Protein AF-A0A850DLC3-F1 (afdb_monomer_lite)

Radius of gyration: 31.08 Å; chains: 1; bounding box: 41×59×135 Å

pLDDT: mean 74.29, std 21.29, range [34.09, 98.69]

Secondary structure (DSSP, 8-state):
--PPP-PPPPPPPPPPPPPPPPPEEEEEEEETTTTEEEEEEEEEEE---TT---TT--EEEEEEEEEEE-SS--HHHHHHHHHHHHHHHHS-HHHHHHHHHHHHHHHHHHHHHHHTTTTTTTS----EEEEE-SSS-TTEEEEE-TTS-EEEEE---S---BTTB---HHHHHHHHHHHHHHHHHTT-TTTS--EEEEEETTTEEEEEEE------SSPPPGGGS-HHHHHHHHHHHHHHT-S-B--GGG-SEEE-TTS-EEE---TT-S-S-GGG--EE-BHHHHHHTTPPPPHHHHHHHHHS-HHHHHHHHHTTT--HHHHHHHHHHHHHHHHHSS--SGGG-SSEE---

Sequence (352 aa):
MRAKQVHQGLKQAEPPRAPATPTSAFWVSTDTESRWTTMTTTASCNVGPPGAQDLRTPTVTLAIIFRIRVLGVNPNFAAIMLRIAAALRHRSGHEAQQGRQVAEAARGAARRALGGDAEHATRIQAYHNPVPRGRTAGDLFDVTGDDGSLNIFKNFIRNRWVLGGPTTPIAHARREVAAYRVSVLLGFEGLVPHTALAELKHLGAGSVQRFVPGKQGPRPTVHSYPDSQTQEAAVLDYVLASLDRTAGRDANYLIDLNGNLALIDNELSLPTAIRDISRLKSEFVHMHVNQRLNDDVLAKVQALHPEQLRGALHDLEIEPRAINGALDRLQEIQTNERITGAAWRPGEIIPY

Foldseek 3Di:
DDDDDDDDDDDDDDDDDDDDDWDKDWDWDADPVQQKIKIKIKTWDFDDDPPDPDPDGDIDIDIDIDIDRDPDDDVVVVVVVVVVVVVVVPDDVVVVVVVVVVVVVVVVVLCCLVVVVVVVLVPLFPWDDFDDDDDPCPQWTFTAGPVRFTKIWGQQCDQDQAQQGGDDSLLLLLQLCLLVQVCVLLVVPQQEFHKHWHQHPVRGTTMIGGDADADDDWADFLVVAPLQLLLSVLLSCQLFLQAACDTTPRGQWGAHPVRGIYGHSRSNTLHLDLPRPQERDHQSNVVFAPNQHDPVSLVSLLSRDLVSSLVSSVVSVRPVSSSVLSSLQSVVCNVRNGRHCPSSPPHDHDHD

Structure (mmCIF, N/CA/C/O backbone):
data_AF-A0A850DLC3-F1
#
_entry.id   AF-A0A850DLC3-F1
#
loop_
_atom_site.group_PDB
_atom_site.id
_atom_site.type_symbol
_atom_site.label_atom_id
_atom_site.label_alt_id
_atom_site.label_comp_id
_atom_site.label_asym_id
_atom_site.label_entity_id
_atom_site.label_seq_id
_atom_site.pdbx_PDB_ins_code
_atom_site.Cartn_x
_atom_site.Cartn_y
_atom_site.Cartn_z
_atom_site.occupancy
_atom_site.B_iso_or_equiv
_atom_site.auth_seq_id
_atom_site.auth_comp_id
_atom_site.auth_asym_id
_atom_site.auth_atom_id
_atom_site.pdbx_PDB_model_num
ATOM 1 N N . MET A 1 1 ? -8.926 -38.185 109.739 1.00 39.34 1 MET A N 1
ATOM 2 C CA . MET A 1 1 ? -8.828 -38.155 108.261 1.00 39.34 1 MET A CA 1
ATOM 3 C C . MET A 1 1 ? -9.194 -36.755 107.775 1.00 39.34 1 MET A C 1
ATOM 5 O O . MET A 1 1 ? -10.221 -36.252 108.207 1.00 39.34 1 MET A O 1
ATOM 9 N N . ARG A 1 2 ? -8.380 -36.116 106.925 1.00 34.09 2 ARG A N 1
ATOM 10 C CA . ARG A 1 2 ? -8.735 -34.890 106.180 1.00 34.09 2 ARG A CA 1
ATOM 11 C C . ARG A 1 2 ? -8.042 -34.950 104.818 1.00 34.09 2 ARG A C 1
ATOM 13 O O . ARG A 1 2 ? -6.819 -35.028 104.776 1.00 34.09 2 ARG A O 1
ATOM 20 N N . ALA A 1 3 ? -8.813 -34.946 103.734 1.00 34.19 3 ALA A N 1
ATOM 21 C CA . ALA A 1 3 ? -8.281 -34.937 102.374 1.00 34.19 3 ALA A CA 1
ATOM 22 C C . ALA A 1 3 ? -8.010 -33.495 101.913 1.00 34.19 3 ALA A C 1
ATOM 24 O O . ALA A 1 3 ? -8.804 -32.597 102.192 1.00 34.19 3 ALA A O 1
ATOM 25 N N . LYS A 1 4 ? -6.901 -33.275 101.197 1.00 40.88 4 LYS A N 1
ATOM 26 C CA . LYS A 1 4 ? -6.633 -32.028 100.465 1.00 40.88 4 LYS A CA 1
ATOM 27 C C . LYS A 1 4 ? -7.072 -32.201 99.012 1.00 40.88 4 LYS A C 1
ATOM 29 O O . LYS A 1 4 ? -6.608 -33.121 98.347 1.00 40.88 4 LYS A O 1
ATOM 34 N N . GLN A 1 5 ? -7.913 -31.297 98.517 1.00 39.50 5 GLN A N 1
ATOM 35 C CA . GLN A 1 5 ? -8.154 -31.139 97.082 1.00 39.50 5 GLN A CA 1
ATOM 36 C C . GLN A 1 5 ? -6.985 -30.387 96.435 1.00 39.50 5 GLN A C 1
ATOM 38 O O . GLN A 1 5 ? -6.479 -29.414 96.993 1.00 39.50 5 GLN A O 1
ATOM 43 N N . VAL A 1 6 ? -6.586 -30.829 95.244 1.00 41.03 6 VAL A N 1
ATOM 44 C CA . VAL A 1 6 ? -5.638 -30.132 94.368 1.00 41.03 6 VAL A CA 1
ATOM 45 C C . VAL A 1 6 ? -6.405 -29.685 93.126 1.00 41.03 6 VAL A C 1
ATOM 47 O O . VAL A 1 6 ? -7.094 -30.490 92.503 1.00 41.03 6 VAL A O 1
ATOM 50 N N . HIS A 1 7 ? -6.298 -28.409 92.764 1.00 36.00 7 HIS A N 1
ATOM 51 C CA . HIS A 1 7 ? -6.735 -27.901 91.463 1.00 36.00 7 HIS A CA 1
ATOM 52 C C . HIS A 1 7 ? -5.505 -27.682 90.581 1.00 36.00 7 HIS A C 1
ATOM 54 O O . HIS A 1 7 ? -4.613 -26.913 90.937 1.00 36.00 7 HIS A O 1
ATOM 60 N N . GLN A 1 8 ? -5.464 -28.347 89.426 1.00 40.44 8 GLN A N 1
ATOM 61 C CA . GLN A 1 8 ? -4.528 -28.030 88.349 1.00 40.44 8 GLN A CA 1
ATOM 62 C C . GLN A 1 8 ? -5.207 -27.068 87.373 1.00 40.44 8 GLN A C 1
ATOM 64 O O . GLN A 1 8 ? -6.238 -27.392 86.790 1.00 40.44 8 GLN A O 1
ATOM 69 N N . GLY A 1 9 ? -4.626 -25.881 87.195 1.00 37.59 9 GLY A N 1
ATOM 70 C CA . GLY A 1 9 ? -5.068 -24.925 86.183 1.00 37.59 9 GLY A CA 1
ATOM 71 C C . GLY A 1 9 ? -4.466 -25.250 84.817 1.00 37.59 9 GLY A C 1
ATOM 72 O O . GLY A 1 9 ? -3.246 -25.224 84.658 1.00 37.59 9 GLY A O 1
ATOM 73 N N . LEU A 1 10 ? -5.316 -25.514 83.824 1.00 38.56 10 LEU A N 1
ATOM 74 C CA . LEU A 1 10 ? -4.915 -25.587 82.419 1.00 38.56 10 LEU A CA 1
ATOM 75 C C . LEU A 1 10 ? -4.607 -24.175 81.899 1.00 38.56 10 LEU A C 1
ATOM 77 O O . LEU A 1 10 ? -5.488 -23.316 81.871 1.00 38.56 10 LEU A O 1
ATOM 81 N N . LY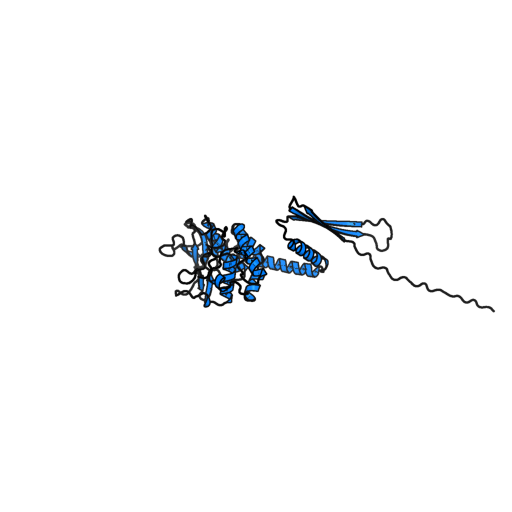S A 1 11 ? -3.368 -23.935 81.455 1.00 41.28 11 LYS A N 1
ATOM 82 C CA . LYS A 1 11 ? -3.033 -22.732 80.680 1.00 41.28 11 LYS A CA 1
ATOM 83 C C . LYS A 1 11 ? -3.566 -22.889 79.257 1.00 41.28 11 LYS A C 1
ATOM 85 O O . LYS A 1 11 ? -3.222 -23.855 78.581 1.00 41.28 11 LYS A O 1
ATOM 90 N N . GLN A 1 12 ? -4.366 -21.930 78.799 1.00 39.28 12 GLN A N 1
ATOM 91 C CA . GLN A 1 12 ? -4.722 -21.814 77.384 1.00 39.28 12 GLN A CA 1
ATOM 92 C C . GLN A 1 12 ? -3.479 -21.409 76.575 1.00 39.28 12 GLN A C 1
ATOM 94 O O . GLN A 1 12 ? -2.694 -20.572 77.023 1.00 39.28 12 GLN A O 1
ATOM 99 N N . ALA A 1 13 ? -3.293 -22.014 75.402 1.00 39.06 13 ALA A N 1
ATOM 100 C CA . ALA A 1 13 ? -2.236 -21.638 74.468 1.00 39.06 13 ALA A CA 1
ATOM 101 C C . ALA A 1 13 ? -2.700 -20.464 73.590 1.00 39.06 13 ALA A C 1
ATOM 103 O O . ALA A 1 13 ? -3.832 -20.471 73.103 1.00 39.06 13 ALA A O 1
ATOM 104 N N . GLU A 1 14 ? -1.834 -19.471 73.372 1.00 42.12 14 GLU A N 1
ATOM 105 C CA . GLU A 1 14 ? -2.115 -18.389 72.421 1.00 42.12 14 GLU A CA 1
ATOM 106 C C . GLU A 1 14 ? -2.121 -18.912 70.970 1.00 42.12 14 GLU A C 1
ATOM 108 O O . GLU A 1 14 ? -1.311 -19.781 70.626 1.00 42.12 14 GLU A O 1
ATOM 113 N N . PRO A 1 15 ? -2.994 -18.384 70.091 1.00 45.62 15 PRO A N 1
ATOM 114 C CA . PRO A 1 15 ? -2.983 -18.728 68.674 1.00 45.62 15 PRO A CA 1
ATOM 115 C C . PRO A 1 15 ? -1.723 -18.182 67.971 1.00 45.62 15 PRO A C 1
ATOM 117 O O . PRO A 1 15 ? -1.203 -17.128 68.351 1.00 45.62 15 PRO A O 1
ATOM 120 N N . PRO A 1 16 ? -1.230 -18.853 66.912 1.00 41.75 16 PRO A N 1
ATOM 121 C CA . PRO A 1 16 ? -0.043 -18.414 66.186 1.00 41.75 16 PRO A CA 1
ATOM 122 C C . PRO A 1 16 ? -0.266 -17.050 65.517 1.00 41.75 16 PRO A C 1
ATOM 124 O O . PRO A 1 16 ? -1.255 -16.838 64.813 1.00 41.75 16 PRO A O 1
ATOM 127 N N . ARG A 1 17 ? 0.679 -16.120 65.706 1.00 44.41 17 ARG A N 1
ATOM 128 C CA . ARG A 1 17 ? 0.657 -14.810 65.036 1.00 44.41 17 ARG A CA 1
ATOM 129 C C . ARG A 1 17 ? 0.948 -14.957 63.541 1.00 44.41 17 ARG A C 1
ATOM 131 O O . ARG A 1 17 ? 1.822 -15.726 63.144 1.00 44.41 17 ARG A O 1
ATOM 138 N N . ALA A 1 18 ? 0.240 -14.176 62.726 1.00 39.88 18 ALA A N 1
ATOM 139 C CA . ALA A 1 18 ? 0.448 -14.116 61.283 1.00 39.88 18 ALA A CA 1
ATOM 140 C C . ALA A 1 18 ? 1.869 -13.617 60.922 1.00 39.88 18 ALA A C 1
ATOM 142 O O . ALA A 1 18 ? 2.428 -12.795 61.656 1.00 39.88 18 ALA A O 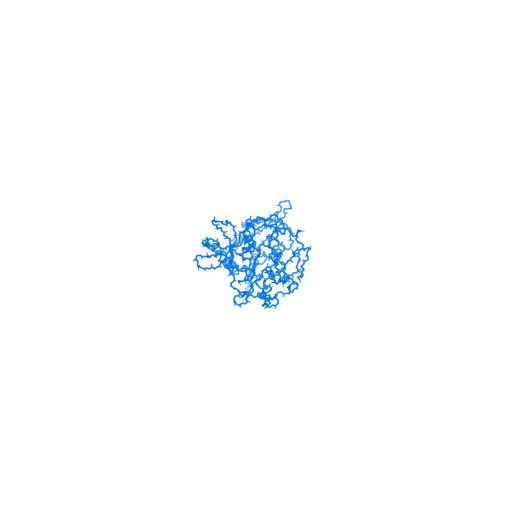1
ATOM 143 N N . PRO A 1 19 ? 2.457 -14.081 59.801 1.00 45.34 19 PRO A N 1
ATOM 144 C CA . PRO A 1 19 ? 3.758 -13.608 59.338 1.00 45.34 19 PRO A CA 1
ATOM 145 C C . PRO A 1 19 ? 3.712 -12.123 58.950 1.00 45.34 19 PRO A C 1
ATOM 147 O O . PRO A 1 19 ? 2.692 -11.620 58.478 1.00 45.34 19 PRO A O 1
ATOM 150 N N . ALA A 1 20 ? 4.834 -11.423 59.129 1.00 49.41 20 ALA A N 1
ATOM 151 C CA . ALA A 1 20 ? 4.940 -10.003 58.812 1.00 49.41 20 ALA A CA 1
ATOM 152 C C . ALA A 1 20 ? 4.807 -9.744 57.300 1.00 49.41 20 ALA A C 1
ATOM 154 O O . ALA A 1 20 ? 5.535 -10.322 56.491 1.00 49.41 20 ALA A O 1
ATOM 155 N N . THR A 1 21 ? 3.900 -8.841 56.927 1.00 47.06 21 THR A N 1
ATOM 156 C CA . THR A 1 21 ? 3.698 -8.411 55.539 1.00 47.06 21 THR A CA 1
ATOM 157 C C . THR A 1 21 ? 4.920 -7.625 55.039 1.00 47.06 21 THR A C 1
ATOM 159 O O . THR A 1 21 ? 5.339 -6.690 55.722 1.00 47.06 21 THR A O 1
ATOM 162 N N . PRO A 1 22 ? 5.493 -7.936 53.860 1.00 48.25 22 PRO A N 1
ATOM 163 C CA . PRO A 1 22 ? 6.595 -7.154 53.306 1.00 48.25 22 PRO A CA 1
ATOM 164 C C . PRO A 1 22 ? 6.132 -5.747 52.906 1.00 48.25 22 PRO A C 1
ATOM 166 O O . PRO A 1 22 ? 5.142 -5.581 52.189 1.00 48.25 22 PRO A O 1
ATOM 169 N N . THR A 1 23 ? 6.877 -4.727 53.328 1.00 47.38 23 THR A N 1
ATOM 170 C CA . THR A 1 23 ? 6.612 -3.327 52.978 1.00 47.38 23 THR A CA 1
ATOM 171 C C . THR A 1 23 ? 7.314 -2.973 51.664 1.00 47.38 23 THR A C 1
ATOM 173 O O . THR A 1 23 ? 8.531 -3.108 51.547 1.00 47.38 23 THR A O 1
ATOM 176 N N . SER A 1 24 ? 6.565 -2.484 50.672 1.00 53.50 24 SER A N 1
ATOM 177 C CA . SER A 1 24 ? 7.123 -1.981 49.406 1.00 53.50 24 SER A CA 1
ATOM 178 C C . SER A 1 24 ? 6.907 -0.477 49.277 1.00 53.50 24 SER A C 1
ATOM 180 O O . SER A 1 24 ? 5.774 -0.022 49.441 1.00 53.50 24 SER A O 1
ATOM 182 N N . ALA A 1 25 ? 7.944 0.268 48.897 1.00 54.41 25 ALA A N 1
ATOM 183 C CA . ALA A 1 25 ? 7.839 1.684 48.556 1.00 54.41 25 ALA A CA 1
ATOM 184 C C . ALA A 1 25 ? 8.025 1.888 47.045 1.00 54.41 25 ALA A C 1
ATOM 186 O O . ALA A 1 25 ? 8.756 1.150 46.378 1.00 54.41 25 ALA A O 1
ATOM 187 N N . PHE A 1 26 ? 7.340 2.885 46.491 1.00 47.56 26 PHE A N 1
ATOM 188 C CA . PHE A 1 26 ? 7.376 3.189 45.066 1.00 47.56 26 PHE A CA 1
ATOM 189 C C . PHE A 1 26 ? 7.447 4.697 44.855 1.00 47.56 26 PHE A C 1
ATOM 191 O O . PHE A 1 26 ? 6.629 5.437 45.397 1.00 47.56 26 PHE A O 1
ATOM 198 N N . TRP A 1 27 ? 8.420 5.132 44.060 1.00 60.56 27 TRP A N 1
ATOM 199 C CA . TRP A 1 27 ? 8.716 6.537 43.817 1.00 60.56 27 TRP A CA 1
ATOM 200 C C . TRP A 1 27 ? 8.829 6.788 42.315 1.00 60.56 27 TRP A C 1
ATOM 202 O O . TRP A 1 27 ? 9.514 6.054 41.599 1.00 60.56 27 TRP A O 1
ATOM 212 N N . VAL A 1 28 ? 8.184 7.851 41.844 1.00 53.06 28 VAL A N 1
ATOM 213 C CA . VAL A 1 28 ? 8.356 8.370 40.484 1.00 53.06 28 VAL A CA 1
ATOM 214 C C . VAL A 1 28 ? 8.901 9.780 40.606 1.00 53.06 28 VAL A C 1
ATOM 216 O O . VAL A 1 28 ? 8.293 10.613 41.275 1.00 53.06 28 VAL A O 1
ATOM 219 N N . SER A 1 29 ? 10.031 10.048 39.960 1.00 53.50 29 SER A N 1
ATOM 220 C CA . SER A 1 29 ? 10.520 11.406 39.748 1.00 53.50 29 SER A CA 1
ATOM 221 C C . SER A 1 29 ? 10.597 11.697 38.254 1.00 53.50 29 SER A C 1
ATOM 223 O O . SER A 1 29 ? 11.039 10.871 37.448 1.00 53.50 29 SER A O 1
ATOM 225 N N . THR A 1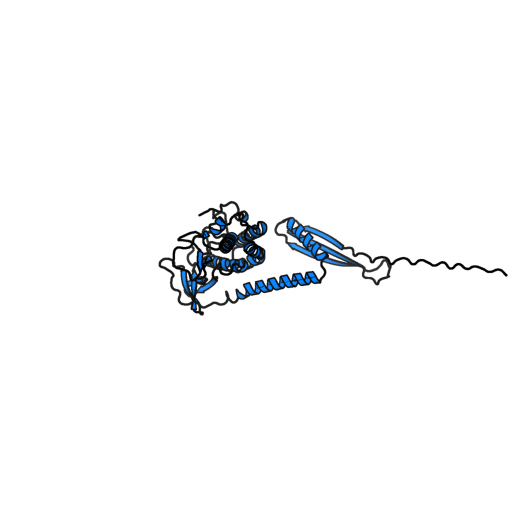 30 ? 10.140 12.886 37.884 1.00 48.75 30 THR A N 1
ATOM 226 C CA . THR A 1 30 ? 10.131 13.357 36.501 1.00 48.75 30 THR A CA 1
ATOM 227 C C . THR A 1 30 ? 11.085 14.530 36.410 1.00 48.75 30 THR A C 1
ATOM 229 O O . THR A 1 30 ? 10.878 15.541 37.075 1.00 48.75 30 THR A O 1
ATOM 232 N N . ASP A 1 31 ? 12.126 14.395 35.597 1.00 62.72 31 ASP A N 1
ATOM 233 C CA . ASP A 1 31 ? 13.014 15.503 35.272 1.00 62.72 31 ASP A CA 1
ATOM 234 C C . ASP A 1 31 ? 12.471 16.193 34.014 1.00 62.72 31 ASP A C 1
ATOM 236 O O . ASP A 1 31 ? 12.489 15.646 32.904 1.00 62.72 31 ASP A O 1
ATOM 240 N N . THR A 1 32 ? 11.923 17.389 34.221 1.00 50.91 32 THR A N 1
ATOM 241 C CA . THR A 1 32 ? 11.290 18.202 33.180 1.00 50.91 32 THR A CA 1
ATOM 242 C C . THR A 1 32 ? 12.286 18.792 32.188 1.00 50.91 32 THR A C 1
ATOM 244 O O . THR A 1 32 ? 11.894 19.068 31.055 1.00 50.91 32 THR A O 1
ATOM 247 N N . GLU A 1 33 ? 13.555 18.957 32.567 1.00 55.84 33 GLU A N 1
ATOM 248 C CA . GLU A 1 33 ? 14.589 19.502 31.683 1.00 55.84 33 GLU A CA 1
ATOM 249 C C . GLU A 1 33 ? 15.176 18.403 30.790 1.00 55.84 33 GLU A C 1
ATOM 251 O O . GLU A 1 33 ? 15.282 18.572 29.573 1.00 55.84 33 GLU A O 1
ATOM 256 N N . SER A 1 34 ? 15.484 17.231 31.357 1.00 55.06 34 SER A N 1
ATOM 257 C CA . SER A 1 34 ? 16.124 16.144 30.601 1.00 55.06 34 SER A CA 1
ATOM 258 C C . SER A 1 34 ? 15.153 15.229 29.831 1.00 55.06 34 SER A C 1
ATOM 260 O O . SER A 1 34 ? 15.592 14.431 28.994 1.00 55.06 34 SER A O 1
ATOM 262 N N . ARG A 1 35 ? 13.833 15.361 30.051 1.00 64.75 35 ARG A N 1
ATOM 263 C CA . ARG A 1 35 ? 12.755 14.508 29.488 1.00 64.75 35 ARG A CA 1
ATOM 264 C C . ARG A 1 35 ? 12.845 13.029 29.893 1.00 64.75 35 ARG A C 1
ATOM 266 O O . ARG A 1 35 ? 12.376 12.143 29.167 1.00 64.75 35 ARG A O 1
ATOM 273 N N . TRP A 1 36 ? 13.438 12.748 31.050 1.00 57.06 36 TRP A N 1
ATOM 274 C CA . TRP A 1 36 ? 13.489 11.405 31.622 1.00 57.06 36 TRP A CA 1
ATOM 275 C C . TRP A 1 36 ? 12.480 11.261 32.761 1.00 57.06 36 TRP A C 1
ATOM 277 O O . TRP A 1 36 ? 12.430 12.067 33.688 1.00 57.06 36 TRP A O 1
ATOM 287 N N . THR A 1 37 ? 11.703 10.181 32.716 1.00 60.75 37 THR A N 1
ATOM 288 C CA . THR A 1 37 ? 10.963 9.698 33.886 1.00 60.75 37 THR A CA 1
ATOM 289 C C . THR A 1 37 ? 11.795 8.604 34.542 1.00 60.75 37 THR A C 1
ATOM 291 O O . THR A 1 37 ? 12.171 7.629 33.883 1.00 60.75 37 THR A O 1
ATOM 294 N N . THR A 1 38 ? 12.104 8.770 35.827 1.00 59.84 38 THR A N 1
ATOM 295 C CA . THR A 1 38 ? 12.773 7.751 36.640 1.00 59.84 38 THR A CA 1
ATOM 296 C C . THR A 1 38 ? 11.743 7.111 37.563 1.00 59.84 38 THR A C 1
ATOM 298 O O . THR A 1 38 ? 11.118 7.785 38.380 1.00 59.84 38 THR A O 1
ATOM 301 N N . MET A 1 39 ? 11.554 5.801 37.425 1.00 60.12 39 MET A N 1
ATOM 302 C CA . MET A 1 39 ? 10.674 5.006 38.280 1.00 60.12 39 MET A CA 1
ATOM 303 C C . MET A 1 39 ? 11.550 4.107 39.151 1.00 60.12 39 MET A C 1
ATOM 305 O O . MET A 1 39 ? 12.260 3.241 38.636 1.00 60.12 39 MET A O 1
ATOM 309 N N . THR A 1 40 ? 11.493 4.312 40.463 1.00 60.03 40 THR A N 1
ATOM 310 C CA . THR A 1 40 ? 12.252 3.544 41.453 1.00 60.03 40 THR A CA 1
ATOM 311 C C . THR A 1 40 ? 11.282 2.743 42.305 1.00 60.03 40 THR A C 1
ATOM 313 O O . THR A 1 40 ? 10.433 3.304 42.999 1.00 60.03 40 THR A O 1
ATOM 316 N N . THR A 1 41 ? 11.422 1.420 42.285 1.00 58.03 41 THR A N 1
ATOM 317 C CA . THR A 1 41 ? 10.716 0.534 43.215 1.00 58.03 41 THR A CA 1
ATOM 318 C C . THR A 1 41 ? 11.714 -0.041 44.210 1.00 58.03 41 THR A C 1
ATOM 320 O O . THR A 1 41 ? 12.764 -0.552 43.817 1.00 58.03 41 THR A O 1
ATOM 323 N N . THR A 1 42 ? 11.384 0.030 45.497 1.00 60.81 42 THR A N 1
ATOM 324 C CA . THR A 1 42 ? 12.163 -0.585 46.575 1.00 60.81 42 THR A CA 1
ATOM 325 C C . THR A 1 42 ? 11.327 -1.637 47.283 1.00 60.81 42 THR A C 1
ATOM 327 O O . THR A 1 42 ? 10.216 -1.375 47.751 1.00 60.81 42 THR A O 1
ATOM 330 N N . ALA A 1 43 ? 11.878 -2.844 47.354 1.00 59.94 43 ALA A N 1
ATOM 331 C CA . ALA A 1 43 ? 11.354 -3.932 48.161 1.00 59.94 43 ALA A CA 1
ATOM 332 C C . ALA A 1 43 ? 12.359 -4.230 49.274 1.00 59.94 43 ALA A C 1
ATOM 334 O O . ALA A 1 43 ? 13.538 -4.462 48.999 1.00 59.94 43 ALA A O 1
ATOM 335 N N . SER A 1 44 ? 11.884 -4.221 50.516 1.00 58.84 44 SER A N 1
ATOM 336 C CA . SER A 1 44 ? 12.688 -4.536 51.693 1.00 58.84 44 SER A CA 1
ATOM 337 C C . SER A 1 44 ? 12.125 -5.783 52.361 1.00 58.84 44 SER A C 1
ATOM 339 O O . SER A 1 44 ? 10.921 -5.871 52.607 1.00 58.84 44 SER A O 1
ATOM 341 N N . CYS A 1 45 ? 12.989 -6.746 52.669 1.00 54.56 45 CYS A N 1
ATOM 342 C CA . CYS A 1 45 ? 12.634 -7.910 53.471 1.00 54.56 45 CYS A CA 1
ATOM 343 C C . CYS A 1 45 ? 13.622 -8.086 54.629 1.00 54.56 45 CYS A C 1
ATOM 345 O O . CYS A 1 45 ? 14.821 -7.828 54.504 1.00 54.56 45 CYS A O 1
ATOM 347 N N . ASN A 1 46 ? 13.104 -8.526 55.775 1.00 57.69 46 ASN A N 1
ATOM 348 C CA . ASN A 1 46 ? 13.936 -8.904 56.910 1.00 57.69 46 ASN A CA 1
ATOM 349 C C . ASN A 1 46 ? 14.397 -10.342 56.701 1.00 57.69 46 ASN A C 1
ATOM 351 O O . ASN A 1 46 ? 13.572 -11.255 56.639 1.00 57.69 46 ASN A O 1
ATOM 355 N N . VAL A 1 47 ? 15.708 -10.536 56.580 1.00 50.19 47 VAL A N 1
ATOM 356 C CA . VAL A 1 47 ? 16.296 -11.858 56.357 1.00 50.19 47 VAL A CA 1
ATOM 357 C C . VAL A 1 47 ? 16.808 -12.378 57.696 1.00 50.19 47 VAL A C 1
ATOM 359 O O . VAL A 1 47 ? 17.921 -12.078 58.119 1.00 50.19 47 VAL A O 1
ATOM 362 N N . GLY A 1 48 ? 15.959 -13.131 58.394 1.00 52.16 48 GLY A N 1
ATOM 363 C CA . GLY A 1 48 ? 16.280 -13.749 59.678 1.00 52.16 48 GLY A CA 1
ATOM 364 C C . GLY A 1 48 ? 15.576 -15.098 59.843 1.00 52.16 48 GLY A C 1
ATOM 365 O O . GLY A 1 48 ? 14.521 -15.309 59.239 1.00 52.16 48 GLY A O 1
ATOM 366 N N . PRO A 1 49 ? 16.137 -16.027 60.638 1.00 55.78 49 PRO A N 1
ATOM 367 C CA . PRO A 1 49 ? 15.487 -17.300 60.916 1.00 55.78 49 PRO A CA 1
ATOM 368 C C . PRO A 1 49 ? 14.170 -17.074 61.685 1.00 55.78 49 PRO A C 1
ATOM 370 O O . PRO A 1 49 ? 14.112 -16.204 62.563 1.00 55.78 49 PRO A O 1
ATOM 373 N N . PRO A 1 50 ? 13.105 -17.842 61.387 1.00 51.50 50 PRO A N 1
ATOM 374 C CA . PRO A 1 50 ? 11.810 -17.669 62.036 1.00 51.50 50 PRO A CA 1
ATOM 375 C C . PRO A 1 50 ? 11.926 -17.900 63.550 1.00 51.50 50 PRO A C 1
ATOM 377 O O . PRO A 1 50 ? 12.258 -18.994 63.996 1.00 51.50 50 PRO A O 1
ATOM 380 N N . GLY A 1 51 ? 11.651 -16.852 64.333 1.00 60.75 51 GLY A N 1
ATOM 381 C CA . GLY A 1 51 ? 11.701 -16.866 65.802 1.00 60.75 51 GLY A CA 1
ATOM 382 C C . GLY A 1 51 ? 12.714 -15.903 66.436 1.00 60.75 51 GLY A C 1
ATOM 383 O O . GLY A 1 51 ? 12.589 -15.603 67.621 1.00 60.75 51 GLY A O 1
ATOM 384 N N . ALA A 1 52 ? 13.672 -15.358 65.678 1.00 54.75 52 ALA A N 1
ATOM 385 C CA . ALA A 1 52 ? 14.648 -14.403 66.210 1.00 54.75 52 ALA A CA 1
ATOM 386 C C . ALA A 1 52 ? 14.055 -12.983 66.361 1.00 54.75 52 ALA A C 1
ATOM 388 O O . ALA A 1 52 ? 14.097 -12.184 65.428 1.00 54.75 52 ALA A O 1
ATOM 389 N N . GLN A 1 53 ? 13.537 -12.646 67.549 1.00 50.06 53 GLN A N 1
ATOM 390 C CA . GLN A 1 53 ? 13.112 -11.279 67.913 1.00 50.06 53 GLN A CA 1
ATOM 391 C C . GLN A 1 53 ? 14.281 -10.385 68.376 1.00 50.06 53 GLN A C 1
ATOM 393 O O . GLN A 1 53 ? 14.139 -9.614 69.323 1.00 50.06 53 GLN A O 1
ATOM 398 N N . ASP A 1 54 ? 15.444 -10.475 67.727 1.00 52.00 54 ASP A N 1
ATOM 399 C CA . ASP A 1 54 ? 16.536 -9.534 67.992 1.00 52.00 54 ASP A CA 1
ATOM 400 C C . ASP A 1 54 ? 16.391 -8.295 67.093 1.00 52.00 54 ASP A C 1
ATOM 402 O O . ASP A 1 54 ? 16.172 -8.401 65.881 1.00 52.00 54 ASP A O 1
ATOM 406 N N . LEU A 1 55 ? 16.534 -7.104 67.681 1.00 53.72 55 LEU A N 1
ATOM 407 C CA . LEU A 1 55 ? 16.316 -5.788 67.057 1.00 53.72 55 LEU A CA 1
ATOM 408 C C . LEU A 1 55 ? 17.429 -5.394 66.059 1.00 53.72 55 LEU A C 1
ATOM 410 O O . LEU A 1 55 ? 17.641 -4.215 65.777 1.00 53.72 55 LEU A O 1
ATOM 414 N N . ARG A 1 56 ? 18.170 -6.382 65.544 1.00 55.53 56 ARG A N 1
ATOM 415 C CA . ARG A 1 56 ? 19.346 -6.236 64.673 1.00 55.53 56 ARG A CA 1
ATOM 416 C C . ARG A 1 56 ? 19.329 -7.193 63.475 1.00 55.53 56 ARG A C 1
ATOM 418 O O . ARG A 1 56 ? 20.383 -7.513 62.930 1.00 55.53 56 ARG A O 1
ATOM 425 N N . THR A 1 57 ? 18.157 -7.674 63.058 1.00 49.84 57 THR A N 1
ATOM 426 C CA . THR A 1 57 ? 18.051 -8.451 61.812 1.00 49.84 57 THR A CA 1
ATOM 427 C C . THR A 1 57 ? 18.394 -7.566 60.604 1.00 49.84 57 THR A C 1
ATOM 429 O O . THR A 1 57 ? 17.845 -6.470 60.480 1.00 49.84 57 THR A O 1
ATOM 432 N N . PRO A 1 58 ? 19.296 -7.996 59.701 1.00 47.00 58 PRO A N 1
ATOM 433 C CA . PRO A 1 58 ? 19.658 -7.203 58.535 1.00 47.00 58 PRO A CA 1
ATOM 434 C C . PRO A 1 58 ? 18.489 -7.155 57.544 1.00 47.00 58 PRO A C 1
ATOM 436 O O . PRO A 1 58 ? 18.066 -8.173 56.988 1.00 47.00 58 PRO A O 1
ATOM 439 N N . THR A 1 59 ? 17.971 -5.953 57.298 1.00 52.00 59 THR A N 1
ATOM 440 C CA . THR A 1 59 ? 17.007 -5.710 56.223 1.00 52.00 59 THR A CA 1
ATOM 441 C C . THR A 1 59 ? 17.748 -5.636 54.892 1.00 52.00 59 THR A C 1
ATOM 443 O O . THR A 1 59 ? 18.522 -4.709 54.650 1.00 52.00 59 THR A O 1
ATOM 446 N N . VAL A 1 60 ? 17.478 -6.582 53.994 1.00 46.78 60 VAL A N 1
ATOM 447 C CA . VAL A 1 60 ? 17.968 -6.513 52.615 1.00 46.78 60 VAL A CA 1
ATOM 448 C C . VAL A 1 60 ? 16.970 -5.688 51.811 1.00 46.78 60 VAL A C 1
ATOM 450 O O . VAL A 1 60 ? 15.789 -6.026 51.732 1.00 46.78 60 VAL A O 1
ATOM 453 N N . THR A 1 61 ? 17.443 -4.587 51.227 1.00 54.28 61 THR A N 1
ATOM 454 C CA . THR A 1 61 ? 16.640 -3.720 50.356 1.00 54.28 61 THR A CA 1
ATOM 455 C C . THR A 1 61 ? 17.132 -3.842 48.924 1.00 54.28 61 THR A C 1
ATOM 457 O O . THR A 1 61 ? 18.266 -3.473 48.623 1.00 54.28 61 THR A O 1
ATOM 460 N N . LEU A 1 62 ? 16.267 -4.328 48.034 1.00 44.16 62 LEU A N 1
ATOM 461 C CA . LEU A 1 62 ? 16.511 -4.344 46.598 1.00 44.16 62 LEU A CA 1
ATOM 462 C C . LEU A 1 62 ? 15.831 -3.126 45.964 1.00 44.16 62 LEU A C 1
ATOM 464 O O . LEU A 1 62 ? 14.609 -2.978 46.037 1.00 44.16 62 LEU A O 1
ATOM 468 N N . ALA A 1 63 ? 16.627 -2.266 45.332 1.00 54.06 63 ALA A N 1
ATOM 469 C CA . ALA A 1 63 ? 16.150 -1.141 44.536 1.00 54.06 63 ALA A CA 1
ATOM 470 C C . ALA A 1 63 ? 16.272 -1.476 43.045 1.00 54.06 63 ALA A C 1
ATOM 472 O O . ALA A 1 63 ? 17.361 -1.789 42.568 1.00 54.06 63 ALA A O 1
ATOM 473 N N . ILE A 1 64 ? 15.166 -1.382 42.305 1.00 53.06 64 ILE A N 1
ATOM 474 C CA . ILE A 1 64 ? 15.157 -1.507 40.843 1.00 53.06 64 ILE A CA 1
ATOM 475 C C . ILE A 1 64 ? 14.779 -0.143 40.266 1.00 53.06 64 ILE A C 1
ATOM 477 O O . ILE A 1 64 ? 13.729 0.412 40.602 1.00 53.06 64 ILE A O 1
ATOM 481 N N . ILE A 1 65 ? 15.657 0.398 39.419 1.00 61.53 65 ILE A N 1
ATOM 482 C CA . ILE A 1 65 ? 15.534 1.733 38.826 1.00 61.53 65 ILE A CA 1
ATOM 483 C C . ILE A 1 65 ? 15.323 1.583 37.321 1.00 61.53 65 ILE A C 1
ATOM 485 O O . ILE A 1 65 ? 16.189 1.068 36.614 1.00 61.53 65 ILE A O 1
ATOM 489 N N . PHE A 1 66 ? 14.198 2.089 36.823 1.00 56.47 66 PHE A N 1
ATOM 490 C CA . PHE A 1 66 ? 13.921 2.208 35.396 1.00 56.47 66 PHE A CA 1
ATOM 491 C C . PHE A 1 66 ? 14.035 3.675 34.979 1.00 56.47 66 PHE A C 1
ATOM 493 O O . PHE A 1 66 ? 13.364 4.540 35.544 1.00 56.47 66 PHE A O 1
ATOM 500 N N . ARG A 1 67 ? 14.862 3.960 33.968 1.00 47.22 67 ARG A N 1
ATOM 501 C CA . ARG A 1 67 ? 14.921 5.266 33.298 1.00 47.22 67 ARG A CA 1
ATOM 502 C C . ARG A 1 67 ? 14.321 5.143 31.908 1.00 47.22 67 ARG A C 1
ATOM 504 O O . ARG A 1 67 ? 14.839 4.400 31.080 1.00 47.22 67 ARG A O 1
ATOM 511 N N . ILE A 1 68 ? 13.245 5.884 31.655 1.00 52.06 68 ILE A N 1
ATOM 512 C CA . ILE A 1 68 ? 12.553 5.907 30.363 1.00 52.06 68 ILE A CA 1
ATOM 513 C C . ILE A 1 68 ? 12.590 7.336 29.821 1.00 52.06 68 ILE A C 1
ATOM 515 O O . ILE A 1 68 ? 12.216 8.284 30.515 1.00 52.06 68 ILE A O 1
ATOM 519 N N . ARG A 1 69 ? 13.052 7.494 28.576 1.00 46.31 69 ARG A N 1
ATOM 520 C CA . ARG A 1 69 ? 13.055 8.780 27.871 1.00 46.31 69 ARG A CA 1
ATOM 521 C C . ARG A 1 69 ? 11.687 8.984 27.232 1.00 46.31 69 ARG A C 1
ATOM 523 O O . ARG A 1 69 ? 11.322 8.240 26.327 1.00 46.31 69 ARG A O 1
ATOM 530 N N . VAL A 1 70 ? 10.933 9.975 27.698 1.00 56.78 70 VAL A N 1
ATOM 531 C CA . VAL A 1 70 ? 9.554 10.206 27.246 1.00 56.78 70 VAL A CA 1
ATOM 532 C C . VAL A 1 70 ? 9.539 11.374 26.264 1.00 56.78 70 VAL A C 1
ATOM 534 O O . VAL A 1 70 ? 9.665 12.540 26.641 1.00 56.78 70 VAL A O 1
ATOM 537 N N . LEU A 1 71 ? 9.406 11.067 24.973 1.00 38.25 71 LEU A N 1
ATOM 538 C CA . LEU A 1 71 ? 9.324 12.067 23.907 1.00 38.25 71 LEU A CA 1
ATOM 539 C C . LEU A 1 71 ? 7.872 12.531 23.712 1.00 38.25 71 LEU A C 1
ATOM 541 O O . LEU A 1 71 ? 7.202 12.131 22.768 1.00 38.25 71 LEU A O 1
ATOM 545 N N . GLY A 1 72 ? 7.417 13.407 24.611 1.00 42.69 72 GLY A N 1
ATOM 546 C CA . GLY A 1 72 ? 6.071 13.990 24.593 1.00 42.69 72 GLY A CA 1
ATOM 547 C C . GLY A 1 72 ? 5.144 13.345 25.624 1.00 42.69 72 GLY A C 1
ATOM 548 O O . GLY A 1 72 ? 5.057 12.125 25.733 1.00 42.69 72 GLY A O 1
ATOM 549 N N . VAL A 1 73 ? 4.465 14.175 26.419 1.00 39.56 73 VAL A N 1
ATOM 550 C CA . VAL A 1 73 ? 3.655 13.711 27.553 1.00 39.56 73 VAL A CA 1
ATOM 551 C C . VAL A 1 73 ? 2.220 13.452 27.101 1.00 39.56 73 VAL A C 1
ATOM 553 O O . VAL A 1 73 ? 1.418 14.377 27.012 1.00 39.56 73 VAL A O 1
ATOM 556 N N . ASN A 1 74 ? 1.874 12.185 26.870 1.00 45.91 74 ASN A N 1
ATOM 557 C CA . ASN A 1 74 ? 0.480 11.750 26.918 1.00 45.91 74 ASN A CA 1
ATOM 558 C C . ASN A 1 74 ? 0.188 11.233 28.343 1.00 45.91 74 ASN A C 1
ATOM 560 O O . ASN A 1 74 ? 0.746 10.198 28.721 1.00 45.91 74 ASN A O 1
ATOM 564 N N . PRO A 1 75 ? -0.662 11.901 29.150 1.00 47.34 75 PRO A N 1
ATOM 565 C CA . PRO A 1 75 ? -0.936 11.484 30.529 1.00 47.34 75 PRO A CA 1
ATOM 566 C C . PRO A 1 75 ? -1.555 10.078 30.623 1.00 47.34 75 PRO A C 1
ATOM 568 O O . PRO A 1 75 ? -1.351 9.381 31.620 1.00 47.34 75 PRO A O 1
ATOM 571 N N . ASN A 1 76 ? -2.217 9.601 29.561 1.00 53.19 76 ASN A N 1
ATOM 572 C CA . ASN A 1 76 ? -2.740 8.236 29.509 1.00 53.19 76 ASN A CA 1
ATOM 573 C C . ASN A 1 76 ? -1.623 7.181 29.483 1.00 53.19 76 ASN A C 1
ATOM 575 O O . ASN A 1 76 ? -1.826 6.085 29.997 1.00 53.19 76 ASN A O 1
ATOM 579 N N . PHE A 1 77 ? -0.426 7.494 28.968 1.00 53.81 77 PHE A N 1
ATOM 580 C CA . PHE A 1 77 ? 0.693 6.544 28.947 1.00 53.81 77 PHE A CA 1
ATOM 581 C C . PHE A 1 77 ? 1.190 6.215 30.362 1.00 53.81 77 PHE A C 1
ATOM 583 O O . PHE A 1 77 ? 1.401 5.048 30.688 1.00 53.81 77 PHE A O 1
ATOM 590 N N . ALA A 1 78 ? 1.293 7.215 31.244 1.00 49.31 78 ALA A N 1
ATOM 591 C CA . ALA A 1 78 ? 1.641 6.992 32.648 1.00 49.31 78 ALA A CA 1
ATOM 592 C C . ALA A 1 78 ? 0.577 6.140 33.370 1.00 49.31 78 ALA A C 1
ATOM 594 O O . ALA A 1 78 ? 0.920 5.216 34.107 1.00 49.31 78 ALA A O 1
ATOM 595 N N . ALA A 1 79 ? -0.710 6.388 33.100 1.00 54.94 79 ALA A N 1
ATOM 596 C CA . ALA A 1 79 ? -1.811 5.585 33.635 1.00 54.94 79 ALA A CA 1
ATOM 597 C C . ALA A 1 79 ? -1.811 4.136 33.103 1.00 54.94 79 ALA A C 1
ATOM 599 O O . ALA A 1 79 ? -2.067 3.202 33.865 1.00 54.94 79 ALA A O 1
ATOM 600 N N . ILE A 1 80 ? -1.478 3.926 31.825 1.00 57.22 80 ILE A N 1
ATOM 601 C CA . ILE A 1 80 ? -1.308 2.597 31.217 1.00 57.22 80 ILE A CA 1
ATOM 602 C C . ILE A 1 80 ? -0.133 1.859 31.870 1.00 57.22 80 ILE A C 1
ATOM 604 O O . ILE A 1 80 ? -0.302 0.724 32.309 1.00 57.22 80 ILE A O 1
ATOM 608 N N . MET A 1 81 ? 1.024 2.507 32.030 1.00 60.09 81 MET A N 1
ATOM 609 C CA . MET A 1 81 ? 2.193 1.904 32.682 1.00 60.09 81 MET A CA 1
ATOM 610 C C . MET A 1 81 ? 1.933 1.569 34.159 1.00 60.09 81 MET A C 1
ATOM 612 O O . MET A 1 81 ? 2.357 0.512 34.624 1.00 60.09 81 MET A O 1
ATOM 616 N N . LEU A 1 82 ? 1.175 2.400 34.886 1.00 53.16 82 LEU A N 1
ATOM 617 C CA . LEU A 1 82 ? 0.715 2.097 36.248 1.00 53.16 82 LEU A CA 1
ATOM 618 C C . LEU A 1 82 ? -0.225 0.880 36.286 1.00 53.16 82 LEU A C 1
ATOM 620 O O . LEU A 1 82 ? -0.063 0.015 37.147 1.00 53.16 82 LEU A O 1
ATOM 624 N N . ARG A 1 83 ? -1.166 0.766 35.338 1.00 61.19 83 ARG A N 1
ATOM 625 C CA . ARG A 1 83 ? -2.057 -0.404 35.217 1.00 61.19 83 ARG A CA 1
ATOM 626 C C . ARG A 1 83 ? -1.291 -1.678 34.857 1.00 61.19 83 ARG A C 1
ATOM 628 O O . ARG A 1 83 ? -1.569 -2.721 35.440 1.00 61.19 83 ARG A O 1
ATOM 635 N N . ILE A 1 84 ? -0.299 -1.600 33.968 1.00 53.81 84 ILE A N 1
ATOM 636 C CA . ILE A 1 84 ? 0.581 -2.727 33.621 1.00 53.81 84 ILE A CA 1
ATOM 637 C C . ILE A 1 84 ? 1.415 -3.147 34.840 1.00 53.81 84 ILE A C 1
ATOM 639 O O . ILE A 1 84 ? 1.438 -4.326 35.182 1.00 53.81 84 ILE A O 1
ATOM 643 N N . ALA A 1 85 ? 2.036 -2.203 35.553 1.00 51.75 85 ALA A N 1
ATOM 644 C CA . ALA A 1 85 ? 2.810 -2.497 36.760 1.00 51.75 85 ALA A CA 1
ATOM 645 C C . ALA A 1 85 ? 1.948 -3.111 37.883 1.00 51.75 85 ALA A C 1
ATOM 647 O O . ALA A 1 85 ? 2.398 -4.030 38.567 1.00 51.75 85 ALA A O 1
ATOM 648 N N . ALA A 1 86 ? 0.701 -2.657 38.050 1.00 51.84 86 ALA A N 1
ATOM 649 C CA . ALA A 1 86 ? -0.253 -3.248 38.988 1.00 51.84 86 ALA A CA 1
ATOM 650 C C . ALA A 1 86 ? -0.713 -4.654 38.552 1.00 51.84 86 ALA A C 1
ATOM 652 O O . ALA A 1 86 ? -0.749 -5.568 39.374 1.00 51.84 86 ALA A O 1
ATOM 653 N N . ALA A 1 87 ? -0.994 -4.864 37.262 1.00 49.88 87 ALA A N 1
ATOM 654 C CA . ALA A 1 87 ? -1.366 -6.173 36.721 1.00 49.88 87 ALA A CA 1
ATOM 655 C C . ALA A 1 87 ? -0.226 -7.203 36.839 1.00 49.88 87 ALA A C 1
ATOM 657 O O . ALA A 1 87 ? -0.479 -8.372 37.125 1.00 49.88 87 ALA A O 1
ATOM 658 N N . LEU A 1 88 ? 1.029 -6.770 36.682 1.00 47.31 88 LEU A N 1
ATOM 659 C CA . LEU A 1 88 ? 2.215 -7.613 36.858 1.00 47.31 88 LEU A CA 1
ATOM 660 C C . LEU A 1 88 ? 2.517 -7.950 38.331 1.00 47.31 88 LEU A C 1
ATOM 662 O O . LEU A 1 88 ? 3.212 -8.931 38.579 1.00 47.31 88 LEU A O 1
ATOM 666 N N . ARG A 1 89 ? 1.977 -7.206 39.311 1.00 50.38 89 ARG A N 1
ATOM 667 C CA . ARG A 1 89 ? 2.097 -7.548 40.746 1.00 50.38 89 ARG A CA 1
ATOM 668 C C . ARG A 1 89 ? 1.196 -8.705 41.191 1.00 50.38 89 ARG A C 1
ATOM 670 O O . ARG A 1 89 ? 1.467 -9.283 42.238 1.00 50.38 89 ARG A O 1
ATOM 677 N N . HIS A 1 90 ? 0.143 -9.033 40.439 1.00 48.81 90 HIS A N 1
ATOM 678 C CA . HIS A 1 90 ? -0.891 -9.988 40.871 1.00 48.81 90 HIS A CA 1
ATOM 679 C C . HIS A 1 90 ? -0.945 -11.306 40.092 1.00 48.81 90 HIS A C 1
ATOM 681 O O . HIS A 1 90 ? -1.705 -12.195 40.472 1.00 48.81 90 HIS A O 1
ATOM 687 N N . ARG A 1 91 ? -0.158 -11.466 39.023 1.00 47.12 91 ARG A N 1
ATOM 688 C CA . ARG A 1 91 ? -0.181 -12.682 38.201 1.00 47.12 91 ARG A CA 1
ATOM 689 C C . ARG A 1 91 ? 0.907 -13.658 38.631 1.00 47.12 91 ARG A C 1
ATOM 691 O O . ARG A 1 91 ? 2.077 -13.297 38.744 1.00 47.12 91 ARG A O 1
ATOM 698 N N . SER A 1 92 ? 0.509 -14.907 38.859 1.00 57.06 92 SER A N 1
ATOM 699 C CA . SER A 1 92 ? 1.430 -16.005 39.151 1.00 57.06 92 SER A CA 1
ATOM 700 C C . SER A 1 92 ? 2.391 -16.228 37.975 1.00 57.06 92 SER A C 1
ATOM 702 O O . SER A 1 92 ? 2.084 -15.907 36.823 1.00 57.06 92 SER A O 1
ATOM 704 N N . GLY A 1 93 ? 3.573 -16.795 38.247 1.00 62.84 93 GLY A N 1
ATOM 705 C CA . GLY A 1 93 ? 4.635 -16.942 37.239 1.00 62.84 93 GLY A CA 1
ATOM 706 C C . GLY A 1 93 ? 4.217 -17.696 35.967 1.00 62.84 93 GLY A C 1
ATOM 707 O O . GLY A 1 93 ? 4.804 -17.470 34.908 1.00 62.84 93 GLY A O 1
ATOM 708 N N . HIS A 1 94 ? 3.170 -18.522 36.057 1.00 56.53 94 HIS A N 1
ATOM 709 C CA . HIS A 1 94 ? 2.622 -19.310 34.956 1.00 56.53 94 HIS A CA 1
ATOM 710 C C . HIS A 1 94 ? 1.994 -18.438 33.853 1.00 56.53 94 HIS A C 1
ATOM 712 O O . HIS A 1 94 ? 2.325 -18.601 32.680 1.00 56.53 94 HIS A O 1
ATOM 718 N N . GLU A 1 95 ? 1.164 -17.447 34.200 1.00 57.09 95 GLU A N 1
ATOM 719 C CA . GLU A 1 95 ? 0.549 -16.557 33.199 1.00 57.09 95 GLU A CA 1
ATOM 720 C C . GLU A 1 95 ? 1.586 -15.649 32.526 1.00 57.09 95 GLU A C 1
ATOM 722 O O . GLU A 1 95 ? 1.542 -15.421 31.317 1.00 57.09 95 GLU A O 1
ATOM 727 N N . ALA A 1 96 ? 2.573 -15.169 33.289 1.00 58.22 96 ALA A N 1
ATOM 728 C CA . ALA A 1 96 ? 3.676 -14.378 32.748 1.00 58.22 96 ALA A CA 1
ATOM 729 C C . ALA A 1 96 ? 4.576 -15.198 31.804 1.00 58.22 96 ALA A C 1
ATOM 731 O O . ALA A 1 96 ? 5.215 -14.644 30.908 1.00 58.22 96 ALA A O 1
ATOM 732 N N . GLN A 1 97 ? 4.669 -16.516 31.994 1.00 62.97 97 GLN A N 1
ATOM 733 C CA . GLN A 1 97 ? 5.359 -17.422 31.074 1.00 62.97 97 GLN A CA 1
ATOM 734 C C . GLN A 1 97 ? 4.531 -17.668 29.805 1.00 62.97 97 GLN A C 1
ATOM 736 O O . GLN A 1 97 ? 5.069 -17.552 28.706 1.00 62.97 97 GLN A O 1
ATOM 741 N N . GLN A 1 98 ? 3.223 -17.887 29.943 1.00 59.69 98 GLN A N 1
ATOM 742 C CA . GLN A 1 98 ? 2.306 -18.089 28.820 1.00 59.69 98 GLN A CA 1
ATOM 743 C C . GLN A 1 98 ? 2.212 -16.840 27.921 1.00 59.69 98 GLN A C 1
ATOM 745 O O . GLN A 1 98 ? 2.332 -16.941 26.702 1.00 59.69 98 GLN A O 1
ATOM 750 N N . GLY A 1 99 ? 2.127 -15.638 28.506 1.00 59.53 99 GLY A N 1
ATOM 751 C CA . GLY A 1 99 ? 2.170 -14.375 27.758 1.00 59.53 99 GLY A CA 1
ATOM 752 C C . GLY A 1 99 ? 3.501 -14.134 27.030 1.00 59.53 99 GLY A C 1
ATOM 753 O O . GLY A 1 99 ? 3.506 -13.623 25.910 1.00 59.53 99 GLY A O 1
ATOM 754 N N . ARG A 1 100 ? 4.634 -14.558 27.615 1.00 63.53 100 ARG A N 1
ATOM 755 C CA . ARG A 1 100 ? 5.942 -14.533 26.934 1.00 63.53 100 ARG A CA 1
ATOM 756 C C . ARG A 1 100 ? 5.982 -15.498 25.752 1.00 63.53 100 ARG A C 1
ATOM 758 O O . ARG A 1 100 ? 6.393 -15.080 24.677 1.00 63.53 100 ARG A O 1
ATOM 765 N N . GLN A 1 101 ? 5.486 -16.725 25.917 1.00 62.25 101 GLN A N 1
ATOM 766 C CA . GLN A 1 101 ? 5.405 -17.713 24.836 1.00 62.25 101 GLN A CA 1
ATOM 767 C C . GLN A 1 101 ? 4.522 -17.235 23.674 1.00 62.25 101 GLN A C 1
ATOM 769 O O . GLN A 1 101 ? 4.926 -17.370 22.524 1.00 62.25 101 GLN A O 1
ATOM 774 N N . VAL A 1 102 ? 3.368 -16.613 23.945 1.00 62.75 102 VAL A N 1
ATOM 775 C CA . VAL A 1 102 ? 2.508 -16.032 22.894 1.00 62.75 102 VAL A CA 1
ATOM 776 C C . VAL A 1 102 ? 3.212 -14.876 22.174 1.00 62.75 102 VAL A C 1
ATOM 778 O O . VAL A 1 102 ? 3.236 -14.845 20.946 1.00 62.75 102 VAL A O 1
ATOM 781 N N . ALA A 1 103 ? 3.850 -13.958 22.908 1.00 52.31 103 ALA A N 1
ATOM 782 C CA . ALA A 1 103 ? 4.595 -12.852 22.304 1.00 52.31 103 ALA A CA 1
ATOM 783 C C . ALA A 1 103 ? 5.811 -13.328 21.484 1.00 52.31 103 ALA A C 1
ATOM 785 O O . ALA A 1 103 ? 6.143 -12.735 20.459 1.00 52.31 103 ALA A O 1
ATOM 786 N N . GLU A 1 104 ? 6.480 -14.396 21.914 1.00 54.16 104 GLU A N 1
ATOM 787 C CA . GLU A 1 104 ? 7.620 -14.996 21.220 1.00 54.16 104 GLU A CA 1
ATOM 788 C C . GLU A 1 104 ? 7.185 -15.805 19.990 1.00 54.16 104 GLU A C 1
ATOM 790 O O . GLU A 1 104 ? 7.804 -15.687 18.933 1.00 54.16 104 GLU A O 1
ATOM 795 N N . ALA A 1 105 ? 6.057 -16.518 20.067 1.00 54.94 105 ALA A N 1
ATOM 796 C CA . ALA A 1 105 ? 5.419 -17.161 18.921 1.00 54.94 105 ALA A CA 1
ATOM 797 C C . ALA A 1 105 ? 4.963 -16.134 17.870 1.00 54.94 105 ALA A C 1
ATOM 799 O O . ALA A 1 105 ? 5.230 -16.331 16.685 1.00 54.94 105 ALA A O 1
ATOM 800 N N . ALA A 1 106 ? 4.368 -15.012 18.291 1.00 50.81 106 ALA A N 1
ATOM 801 C CA . ALA A 1 106 ? 3.983 -13.909 17.409 1.00 50.81 106 ALA A CA 1
ATOM 802 C C . ALA A 1 106 ? 5.204 -13.252 16.742 1.00 50.81 106 ALA A C 1
ATOM 804 O O . ALA A 1 106 ? 5.215 -13.069 15.526 1.00 50.81 106 ALA A O 1
ATOM 805 N N . ARG A 1 107 ? 6.287 -12.986 17.491 1.00 52.81 107 ARG A N 1
ATOM 806 C CA . ARG A 1 107 ? 7.569 -12.531 16.912 1.00 52.81 107 ARG A CA 1
ATOM 807 C C . ARG A 1 107 ? 8.170 -13.560 15.958 1.00 52.81 107 ARG A C 1
ATOM 809 O O . ARG A 1 107 ? 8.754 -13.171 14.954 1.00 52.81 107 ARG A O 1
ATOM 816 N N . GLY A 1 108 ? 8.043 -14.852 16.254 1.00 52.22 108 GLY A N 1
ATOM 817 C CA . GLY A 1 108 ? 8.494 -15.942 15.391 1.00 52.22 108 GLY A CA 1
ATOM 818 C C . GLY A 1 108 ? 7.684 -16.044 14.099 1.00 52.22 108 GLY A C 1
ATOM 819 O O . GLY A 1 108 ? 8.263 -16.259 13.040 1.00 52.22 108 GLY A O 1
ATOM 820 N N . ALA A 1 109 ? 6.365 -15.848 14.162 1.00 53.28 109 ALA A N 1
ATOM 821 C CA . ALA A 1 109 ? 5.493 -15.782 12.993 1.00 53.28 109 ALA A CA 1
ATOM 822 C C . ALA A 1 109 ? 5.802 -14.541 12.144 1.00 53.28 109 ALA A C 1
ATOM 824 O O . ALA A 1 109 ? 6.073 -14.682 10.956 1.00 53.28 109 ALA A O 1
ATOM 825 N N . ALA A 1 110 ? 5.901 -13.359 12.763 1.00 47.38 110 ALA A N 1
ATOM 826 C CA . ALA A 1 110 ? 6.309 -12.128 12.089 1.00 47.38 110 ALA A CA 1
ATOM 827 C C . ALA A 1 110 ? 7.712 -12.243 11.467 1.00 47.38 110 ALA A C 1
ATOM 829 O O . ALA A 1 110 ? 7.907 -11.830 10.332 1.00 47.38 110 ALA A O 1
ATOM 830 N N . ARG A 1 111 ? 8.682 -12.872 12.148 1.00 50.91 111 ARG A N 1
ATOM 831 C CA . ARG A 1 111 ? 10.010 -13.168 11.577 1.00 50.91 111 ARG A CA 1
ATOM 832 C C . ARG A 1 111 ? 9.992 -14.215 10.470 1.00 50.91 111 ARG A C 1
ATOM 834 O O . ARG A 1 111 ? 10.921 -14.211 9.681 1.00 50.91 111 ARG A O 1
ATOM 841 N N . ARG A 1 112 ? 9.002 -15.105 10.386 1.00 54.38 112 ARG A N 1
ATOM 842 C CA . ARG A 1 112 ? 8.864 -16.015 9.235 1.00 54.38 112 ARG A CA 1
ATOM 843 C C . ARG A 1 112 ? 8.202 -15.311 8.053 1.00 54.38 112 ARG A C 1
ATOM 845 O O . ARG A 1 112 ? 8.699 -15.442 6.946 1.00 54.38 112 ARG A O 1
ATOM 852 N N . ALA A 1 113 ? 7.178 -14.496 8.303 1.00 51.47 113 ALA A N 1
ATOM 853 C CA . ALA A 1 113 ? 6.546 -13.658 7.285 1.00 51.47 113 ALA A CA 1
ATOM 854 C C . ALA A 1 113 ? 7.517 -12.615 6.696 1.00 51.47 113 ALA A C 1
ATOM 856 O O . ALA A 1 113 ? 7.573 -12.455 5.488 1.00 51.47 113 ALA A O 1
ATOM 857 N N . LEU A 1 114 ? 8.324 -11.951 7.533 1.00 47.44 114 LEU A N 1
ATOM 858 C CA . LEU A 1 114 ? 9.299 -10.930 7.114 1.00 47.44 114 LEU A CA 1
ATOM 859 C C . LEU A 1 114 ? 10.684 -11.507 6.774 1.00 47.44 114 LEU A C 1
ATOM 861 O O . LEU A 1 114 ? 11.418 -10.940 5.976 1.00 47.44 114 LEU A O 1
ATOM 865 N N . GLY A 1 115 ? 11.073 -12.630 7.379 1.00 37.91 115 GLY A N 1
ATOM 866 C CA . GLY A 1 115 ? 12.365 -13.286 7.138 1.00 37.91 115 GLY A CA 1
ATOM 867 C C . GLY A 1 115 ? 12.357 -14.261 5.963 1.00 37.91 115 GLY A C 1
ATOM 868 O O . GLY A 1 115 ? 13.430 -14.583 5.474 1.00 37.91 115 GLY A O 1
ATOM 869 N N . GLY A 1 116 ? 11.172 -14.684 5.506 1.00 45.50 116 GLY A N 1
ATOM 870 C CA . GLY A 1 116 ? 10.959 -15.222 4.161 1.00 45.50 116 GLY A CA 1
ATOM 871 C C . GLY A 1 116 ? 10.739 -14.135 3.099 1.00 45.50 116 GLY A C 1
ATOM 872 O O . GLY A 1 116 ? 10.669 -14.472 1.921 1.00 45.50 116 GLY A O 1
ATOM 873 N N . ASP A 1 117 ? 10.663 -12.859 3.512 1.00 44.00 117 ASP A N 1
ATOM 874 C CA . ASP A 1 117 ? 10.656 -11.668 2.647 1.00 44.00 117 ASP A CA 1
ATOM 875 C C . ASP A 1 117 ? 12.068 -11.055 2.501 1.00 44.00 117 ASP A C 1
ATOM 877 O O . ASP A 1 117 ? 12.426 -10.548 1.443 1.00 44.00 117 ASP A O 1
ATOM 881 N N . ALA A 1 118 ? 12.945 -11.231 3.497 1.00 40.03 118 ALA A N 1
ATOM 882 C CA . ALA A 1 118 ? 14.342 -11.583 3.217 1.00 40.03 118 ALA A CA 1
ATOM 883 C C . ALA A 1 118 ? 14.405 -12.989 2.573 1.00 40.03 118 ALA A C 1
ATOM 885 O O . ALA A 1 118 ? 13.441 -13.732 2.630 1.00 40.03 118 ALA A O 1
ATOM 886 N N . GLU A 1 119 ? 15.484 -13.359 1.888 1.00 39.53 119 GLU A N 1
ATOM 887 C CA . GLU A 1 119 ? 15.496 -14.484 0.922 1.00 39.53 119 GLU A CA 1
ATOM 888 C C . GLU A 1 119 ? 14.549 -14.327 -0.287 1.00 39.53 119 GLU A C 1
ATOM 890 O O . GLU A 1 119 ? 14.995 -14.660 -1.377 1.00 39.53 119 GLU A O 1
ATOM 895 N N . HIS A 1 120 ? 13.332 -13.765 -0.199 1.00 41.03 120 HIS A N 1
ATOM 896 C CA . HIS A 1 120 ? 12.587 -13.366 -1.412 1.00 41.03 120 HIS A CA 1
ATOM 897 C C . HIS A 1 120 ? 13.101 -12.054 -2.002 1.00 41.03 120 HIS A C 1
ATOM 899 O O . HIS A 1 120 ? 13.542 -12.047 -3.143 1.00 41.03 120 HIS A O 1
ATOM 905 N N . ALA A 1 121 ? 13.155 -10.965 -1.228 1.00 39.69 121 ALA A N 1
ATOM 906 C CA . ALA A 1 121 ? 13.766 -9.709 -1.677 1.00 39.69 121 ALA A CA 1
ATOM 907 C C . ALA A 1 121 ? 15.301 -9.804 -1.805 1.00 39.69 121 ALA A C 1
ATOM 909 O O . ALA A 1 121 ? 15.938 -8.883 -2.309 1.00 39.69 121 ALA A O 1
ATOM 910 N N . THR A 1 122 ? 15.909 -10.899 -1.327 1.00 38.22 122 THR A N 1
ATOM 911 C CA . THR A 1 122 ? 17.351 -11.184 -1.467 1.00 38.22 122 THR A CA 1
ATOM 912 C C . THR A 1 122 ? 17.658 -12.264 -2.505 1.00 38.22 122 THR A C 1
ATOM 914 O O . THR A 1 122 ? 18.798 -12.359 -2.959 1.00 38.22 122 THR A O 1
ATOM 917 N N . ARG A 1 123 ? 16.658 -13.032 -2.962 1.00 44.28 123 ARG A N 1
ATOM 918 C CA . ARG A 1 123 ? 16.722 -13.655 -4.282 1.00 44.28 123 ARG A CA 1
ATOM 919 C C . ARG A 1 123 ? 16.642 -12.523 -5.288 1.00 44.28 123 ARG A C 1
ATOM 921 O O . ARG A 1 123 ? 15.570 -12.084 -5.688 1.00 44.28 123 ARG A O 1
ATOM 928 N N . ILE A 1 124 ? 17.824 -12.107 -5.729 1.00 45.84 124 ILE A N 1
ATOM 929 C CA . ILE A 1 124 ? 18.020 -11.515 -7.045 1.00 45.84 124 ILE A CA 1
ATOM 930 C C . ILE A 1 124 ? 17.608 -12.600 -8.048 1.00 45.84 124 ILE A C 1
ATOM 932 O O . ILE A 1 124 ? 18.442 -13.339 -8.567 1.00 45.84 124 ILE A O 1
ATOM 936 N N . GLN A 1 125 ? 16.298 -12.757 -8.238 1.00 55.03 125 GLN A N 1
ATOM 937 C CA . GLN A 1 125 ? 15.737 -13.533 -9.326 1.00 55.03 125 GLN A CA 1
ATOM 938 C C . GLN A 1 125 ? 16.224 -12.826 -10.586 1.00 55.03 125 GLN A C 1
ATOM 940 O O . GLN A 1 125 ? 16.035 -11.615 -10.732 1.00 55.03 125 GLN A O 1
ATOM 945 N N . ALA A 1 126 ? 16.957 -13.529 -11.443 1.00 63.19 126 ALA A N 1
ATOM 946 C CA . ALA A 1 126 ? 17.465 -12.907 -12.643 1.00 63.19 126 ALA A CA 1
ATOM 947 C C . ALA A 1 126 ? 16.263 -12.668 -13.561 1.00 63.19 126 ALA A C 1
ATOM 949 O O . ALA A 1 126 ? 15.598 -13.592 -14.029 1.00 63.19 126 ALA A O 1
ATOM 950 N N . TYR A 1 127 ? 15.934 -11.392 -13.748 1.00 74.75 127 TYR A N 1
ATOM 951 C CA . TYR A 1 127 ? 14.882 -10.982 -14.661 1.00 74.75 127 TYR A CA 1
ATOM 952 C C . TYR A 1 127 ? 15.486 -10.794 -16.044 1.00 74.75 127 TYR A C 1
ATOM 954 O O . TYR A 1 127 ? 16.358 -9.948 -16.264 1.00 74.75 127 TYR A O 1
ATOM 962 N N . HIS A 1 128 ? 15.003 -11.602 -16.977 1.00 75.25 128 HIS A N 1
ATOM 963 C CA . HIS A 1 128 ? 15.493 -11.663 -18.344 1.00 75.25 128 HIS A CA 1
ATOM 964 C C . HIS A 1 128 ? 14.533 -10.968 -19.304 1.00 75.25 128 HIS A C 1
ATOM 966 O O . HIS A 1 128 ? 13.345 -10.792 -19.022 1.00 75.25 128 HIS A O 1
ATOM 972 N N . ASN A 1 129 ? 15.069 -10.627 -20.477 1.00 77.94 129 ASN A N 1
ATOM 973 C CA . ASN A 1 129 ? 14.320 -10.156 -21.642 1.00 77.94 129 ASN A CA 1
ATOM 974 C C . ASN A 1 129 ? 13.365 -8.977 -21.350 1.00 77.94 129 ASN A C 1
ATOM 976 O O . ASN A 1 129 ? 12.166 -9.119 -21.576 1.00 77.94 129 ASN A O 1
ATOM 980 N N . PRO A 1 130 ? 13.858 -7.816 -20.869 1.00 79.50 130 PRO A N 1
ATOM 981 C CA . PRO A 1 130 ? 13.015 -6.640 -20.675 1.00 79.50 130 PRO A CA 1
ATOM 982 C C . PRO A 1 130 ? 12.448 -6.140 -22.008 1.00 79.50 130 PRO A C 1
ATOM 984 O O . PRO A 1 130 ? 13.168 -5.578 -22.837 1.00 79.50 130 PRO A O 1
ATOM 987 N N . VAL A 1 131 ? 11.142 -6.317 -22.199 1.00 79.31 131 VAL A N 1
ATOM 988 C CA . VAL A 1 131 ? 10.393 -5.831 -23.363 1.00 79.31 131 VAL A CA 1
ATOM 989 C C . VAL A 1 131 ? 9.634 -4.561 -22.959 1.00 79.31 131 VAL A C 1
ATOM 991 O O . VAL A 1 131 ? 8.822 -4.621 -22.037 1.00 79.31 131 VAL A O 1
ATOM 994 N N . PRO A 1 132 ? 9.858 -3.400 -23.607 1.00 78.38 132 PRO A N 1
ATOM 995 C CA . PRO A 1 132 ? 9.128 -2.171 -23.291 1.00 78.38 132 PRO A CA 1
ATOM 996 C C . PRO A 1 132 ? 7.609 -2.345 -23.430 1.00 78.38 132 PRO A C 1
ATOM 998 O O . PRO A 1 132 ? 7.111 -2.760 -24.482 1.00 78.38 132 PRO A O 1
ATOM 1001 N N . ARG A 1 133 ? 6.857 -2.004 -22.378 1.00 76.38 133 ARG A N 1
ATOM 1002 C CA . ARG A 1 133 ? 5.411 -2.240 -22.316 1.00 76.38 133 ARG A CA 1
ATOM 1003 C C . ARG A 1 133 ? 4.634 -1.054 -22.896 1.00 76.38 133 ARG A C 1
ATOM 1005 O O . ARG A 1 133 ? 4.318 -0.085 -22.211 1.00 76.38 133 ARG A O 1
ATOM 1012 N N . GLY A 1 134 ? 4.264 -1.155 -24.171 1.00 63.44 134 GLY A N 1
ATOM 1013 C CA . GLY A 1 134 ? 3.474 -0.138 -24.878 1.00 63.44 134 GLY A CA 1
ATOM 1014 C C . GLY A 1 134 ? 4.313 0.987 -25.502 1.00 63.44 134 GLY A C 1
ATOM 1015 O O . GLY A 1 134 ? 5.528 1.044 -25.360 1.00 63.44 134 GLY A O 1
ATOM 1016 N N . ARG A 1 135 ? 3.663 1.887 -26.258 1.00 48.28 135 ARG A N 1
ATOM 1017 C CA . ARG A 1 135 ? 4.364 2.860 -27.131 1.00 48.28 135 ARG A CA 1
ATOM 1018 C C . ARG A 1 135 ? 4.896 4.116 -26.424 1.00 48.28 135 ARG A C 1
ATOM 1020 O O . ARG A 1 135 ? 5.640 4.870 -27.040 1.00 48.28 135 ARG A O 1
ATOM 1027 N N . THR A 1 136 ? 4.479 4.378 -25.187 1.00 52.38 136 THR A N 1
ATOM 1028 C CA . THR A 1 136 ? 4.731 5.650 -24.477 1.00 52.38 136 THR A CA 1
ATOM 1029 C C . THR A 1 136 ? 5.333 5.482 -23.083 1.00 52.38 136 THR A C 1
ATOM 1031 O O . THR A 1 136 ? 5.859 6.447 -22.533 1.00 52.38 136 THR A O 1
ATOM 1034 N N . ALA A 1 137 ? 5.298 4.279 -22.507 1.00 55.59 137 ALA A N 1
ATOM 1035 C CA . ALA A 1 137 ? 5.819 4.010 -21.174 1.00 55.59 137 ALA A CA 1
ATOM 1036 C C . ALA A 1 137 ? 7.301 3.605 -21.232 1.00 55.59 137 ALA A C 1
ATOM 1038 O O . ALA A 1 137 ? 7.647 2.440 -21.075 1.00 55.59 137 ALA A O 1
ATOM 1039 N N . GLY A 1 138 ? 8.193 4.586 -21.410 1.00 60.34 138 GLY A N 1
ATOM 1040 C CA . GLY A 1 138 ? 9.652 4.370 -21.349 1.00 60.34 138 GLY A CA 1
ATOM 1041 C C . GLY A 1 138 ? 10.185 3.901 -19.983 1.00 60.34 138 GLY A C 1
ATOM 1042 O O . GLY A 1 138 ? 11.382 3.668 -19.846 1.00 60.34 138 GLY A O 1
ATOM 1043 N N . ASP A 1 139 ? 9.285 3.770 -19.007 1.00 80.75 139 ASP A N 1
ATOM 1044 C CA . ASP A 1 139 ? 9.527 3.467 -17.601 1.00 80.75 139 ASP A CA 1
ATOM 1045 C C . ASP A 1 139 ? 8.896 2.107 -17.187 1.00 80.75 139 ASP A C 1
ATOM 1047 O O . ASP A 1 139 ? 8.988 1.734 -16.023 1.00 80.75 139 ASP A O 1
ATOM 1051 N N . LEU A 1 140 ? 8.226 1.362 -18.089 1.00 87.75 140 LEU A N 1
ATOM 1052 C CA . LEU A 1 140 ? 7.596 0.062 -17.783 1.00 87.75 140 LEU A CA 1
ATOM 1053 C C . LEU A 1 140 ? 8.032 -1.035 -18.763 1.00 87.75 140 LEU A C 1
ATOM 1055 O O . LEU A 1 140 ? 7.996 -0.851 -19.981 1.00 87.75 140 LEU A O 1
ATOM 1059 N N . PHE A 1 141 ? 8.388 -2.199 -18.223 1.00 90.62 141 PHE A N 1
ATOM 1060 C CA . PHE A 1 141 ? 8.926 -3.329 -18.977 1.00 90.62 141 PHE A CA 1
ATOM 1061 C C . PHE A 1 141 ? 8.262 -4.634 -18.541 1.00 90.62 141 PHE A C 1
ATOM 1063 O O . PHE A 1 141 ? 8.156 -4.908 -17.347 1.00 90.62 141 PHE A O 1
ATOM 1070 N N . ASP A 1 142 ? 7.870 -5.457 -19.505 1.00 91.69 142 ASP A N 1
ATOM 1071 C CA . ASP A 1 142 ? 7.573 -6.865 -19.261 1.00 91.69 142 ASP A CA 1
ATOM 1072 C C . ASP A 1 142 ? 8.902 -7.603 -19.076 1.00 91.69 142 ASP A C 1
ATOM 1074 O O . ASP A 1 142 ? 9.797 -7.488 -19.917 1.00 91.69 142 ASP A O 1
ATOM 1078 N N . VAL A 1 143 ? 9.052 -8.335 -17.973 1.00 92.06 143 VAL A N 1
ATOM 1079 C CA . VAL A 1 143 ? 10.252 -9.126 -17.662 1.00 92.06 143 VAL A CA 1
ATOM 1080 C C . VAL A 1 143 ? 9.866 -10.546 -17.261 1.00 92.06 143 VAL A C 1
ATOM 1082 O O . VAL A 1 143 ? 8.827 -10.774 -16.640 1.00 92.06 143 VAL A O 1
ATOM 1085 N N . THR A 1 144 ? 10.711 -11.516 -17.609 1.00 92.38 144 THR A N 1
ATOM 1086 C CA . THR A 1 144 ? 10.499 -12.930 -17.257 1.00 92.38 144 THR A CA 1
ATOM 1087 C C . THR A 1 144 ? 11.464 -13.323 -16.143 1.00 92.38 144 THR A C 1
ATOM 1089 O O . THR A 1 144 ? 12.662 -13.084 -16.277 1.00 92.38 144 THR A O 1
ATOM 1092 N N . GLY A 1 145 ? 10.964 -13.893 -15.044 1.00 88.50 145 GLY A N 1
ATOM 1093 C CA . GLY A 1 145 ? 11.812 -14.459 -13.987 1.00 88.50 145 GLY A CA 1
ATOM 1094 C C . GLY A 1 145 ? 12.409 -15.812 -14.391 1.00 88.50 145 GLY A C 1
ATOM 1095 O O . GLY A 1 145 ? 11.915 -16.459 -15.314 1.00 88.50 145 GLY A O 1
ATOM 1096 N N . ASP A 1 146 ? 13.437 -16.277 -13.676 1.00 87.38 146 ASP A N 1
ATOM 1097 C CA . ASP A 1 146 ? 14.071 -17.593 -13.905 1.00 87.38 146 ASP A CA 1
ATOM 1098 C C . ASP A 1 146 ? 13.092 -18.787 -13.850 1.00 87.38 146 ASP A C 1
ATOM 1100 O O . ASP A 1 146 ? 13.346 -19.838 -14.434 1.00 87.38 146 ASP A O 1
ATOM 1104 N N . ASP A 1 147 ? 11.965 -18.631 -13.151 1.00 85.38 147 ASP A N 1
ATOM 1105 C CA . ASP A 1 147 ? 10.882 -19.615 -13.028 1.00 85.38 147 ASP A CA 1
ATOM 1106 C C . ASP A 1 147 ? 9.866 -19.561 -14.189 1.00 85.38 147 ASP A C 1
ATOM 1108 O O . ASP A 1 147 ? 8.857 -20.267 -14.168 1.00 85.38 147 ASP A O 1
ATOM 1112 N N . GLY A 1 148 ? 10.103 -18.709 -15.191 1.00 89.94 148 GLY A N 1
ATOM 1113 C CA . GLY A 1 148 ? 9.180 -18.449 -16.294 1.00 89.94 148 GLY A CA 1
ATOM 1114 C C . GLY A 1 148 ? 8.000 -17.542 -15.929 1.00 89.94 148 GLY A C 1
ATOM 1115 O O . GLY A 1 148 ? 7.124 -17.330 -16.768 1.00 89.94 148 GLY A O 1
ATOM 1116 N N . SER A 1 149 ? 7.946 -16.992 -14.709 1.00 90.12 149 SER A N 1
ATOM 1117 C CA . SER A 1 149 ? 6.875 -16.072 -14.317 1.00 90.12 149 SER A CA 1
ATOM 1118 C C . SER A 1 149 ? 6.970 -14.745 -15.074 1.00 90.12 149 SER A C 1
ATOM 1120 O O . SER A 1 149 ? 8.048 -14.164 -15.235 1.00 90.12 149 SER A O 1
ATOM 1122 N N . LEU A 1 150 ? 5.819 -14.240 -15.526 1.00 94.06 150 LEU A N 1
ATOM 1123 C CA . LEU A 1 150 ? 5.711 -12.907 -16.111 1.00 94.06 150 LEU A CA 1
ATOM 1124 C C . LEU A 1 150 ? 5.595 -11.862 -14.995 1.00 94.06 150 LEU A C 1
ATOM 1126 O O . LEU A 1 150 ? 4.788 -11.998 -14.073 1.00 94.06 150 LEU A O 1
ATOM 1130 N N . ASN A 1 151 ? 6.397 -10.808 -15.090 1.00 94.81 151 ASN A N 1
ATOM 1131 C CA . ASN A 1 151 ? 6.453 -9.722 -14.123 1.00 94.81 151 ASN A CA 1
ATOM 1132 C C . ASN A 1 151 ? 6.540 -8.372 -14.855 1.00 94.81 151 ASN A C 1
ATOM 1134 O O . ASN A 1 151 ? 6.929 -8.300 -16.020 1.00 94.81 151 ASN A O 1
ATOM 1138 N N . ILE A 1 152 ? 6.184 -7.299 -14.155 1.00 93.50 152 ILE A N 1
ATOM 1139 C CA . ILE A 1 152 ? 6.283 -5.912 -14.605 1.00 93.50 152 ILE A CA 1
ATOM 1140 C C . ILE A 1 152 ? 7.424 -5.253 -13.843 1.00 93.50 152 ILE A C 1
ATOM 1142 O O . ILE A 1 152 ? 7.350 -5.118 -12.623 1.00 93.50 152 ILE A O 1
ATOM 1146 N N . PHE A 1 153 ? 8.467 -4.826 -14.547 1.00 93.19 153 PHE A N 1
ATOM 1147 C CA . PHE A 1 153 ? 9.512 -3.982 -13.984 1.00 93.19 153 PHE A CA 1
ATOM 1148 C C . PHE A 1 153 ? 9.192 -2.508 -14.246 1.00 93.19 153 PHE A C 1
ATOM 1150 O O . PHE A 1 153 ? 9.048 -2.088 -15.398 1.00 93.19 153 PHE A O 1
ATOM 1157 N N . LYS A 1 154 ? 9.097 -1.720 -13.172 1.00 91.12 154 LYS A N 1
ATOM 1158 C CA . LYS A 1 154 ? 8.929 -0.268 -13.209 1.00 91.12 154 LYS A CA 1
ATOM 1159 C C . LYS A 1 154 ? 10.254 0.422 -12.931 1.00 91.12 154 LYS A C 1
ATOM 1161 O O . LYS A 1 154 ? 10.823 0.312 -11.844 1.00 91.12 154 LYS A O 1
ATOM 1166 N N . ASN A 1 155 ? 10.712 1.170 -13.923 1.00 85.81 155 ASN A N 1
ATOM 1167 C CA . ASN A 1 155 ? 11.960 1.900 -13.911 1.00 85.81 155 ASN A CA 1
ATOM 1168 C C . ASN A 1 155 ? 11.718 3.405 -13.772 1.00 85.81 155 ASN A C 1
ATOM 1170 O O . ASN A 1 155 ? 11.420 4.092 -14.745 1.00 85.81 155 ASN A O 1
ATOM 1174 N N . PHE A 1 156 ? 11.889 3.946 -12.574 1.00 77.25 156 PHE A N 1
ATOM 1175 C CA . PHE A 1 156 ? 11.511 5.329 -12.289 1.00 77.25 156 PHE A CA 1
ATOM 1176 C C . PHE A 1 156 ? 12.582 6.376 -12.663 1.00 77.25 156 PHE A C 1
ATOM 1178 O O . PHE A 1 156 ? 12.523 7.479 -12.134 1.00 77.25 156 PHE A O 1
ATOM 1185 N N . ILE A 1 157 ? 13.560 6.071 -13.540 1.00 65.25 157 ILE A N 1
ATOM 1186 C CA . ILE A 1 157 ? 14.711 6.948 -13.896 1.00 65.25 157 ILE A CA 1
ATOM 1187 C C . ILE A 1 157 ? 14.330 8.418 -14.117 1.00 65.25 157 ILE A C 1
ATOM 1189 O O . ILE A 1 157 ? 15.096 9.324 -13.781 1.00 65.25 157 ILE A O 1
ATOM 1193 N N . ARG A 1 158 ? 13.165 8.677 -14.713 1.00 58.25 158 ARG A N 1
ATOM 1194 C CA . ARG A 1 158 ? 12.670 10.038 -14.911 1.00 58.25 158 ARG A CA 1
ATOM 1195 C C . ARG A 1 158 ? 12.140 10.577 -13.587 1.00 58.25 158 ARG A C 1
ATOM 1197 O O . ARG A 1 158 ? 11.174 10.036 -13.058 1.00 58.25 158 ARG A O 1
ATOM 1204 N N . ASN A 1 159 ? 12.691 11.706 -13.132 1.00 48.75 159 ASN A N 1
ATOM 1205 C CA . ASN A 1 159 ? 12.093 12.549 -12.090 1.00 48.75 159 ASN A CA 1
ATOM 1206 C C . ASN A 1 159 ? 10.688 12.996 -12.530 1.00 48.75 159 ASN A C 1
ATOM 1208 O O . ASN A 1 159 ? 10.501 14.078 -13.093 1.00 48.75 159 ASN A O 1
ATOM 1212 N N . ARG A 1 160 ? 9.690 12.142 -12.304 1.00 54.25 160 ARG A N 1
ATOM 1213 C CA . ARG A 1 160 ? 8.284 12.473 -12.474 1.00 54.25 160 ARG A CA 1
ATOM 1214 C C . ARG A 1 160 ? 7.934 13.365 -11.290 1.00 54.25 160 ARG A C 1
ATOM 1216 O O . ARG A 1 160 ? 8.037 12.934 -10.148 1.00 54.25 160 ARG A O 1
ATOM 1223 N N . TRP A 1 161 ? 7.575 14.619 -11.558 1.00 48.94 161 TRP A N 1
ATOM 1224 C CA . TRP A 1 161 ? 7.086 15.521 -10.518 1.00 48.94 161 TRP A CA 1
ATOM 1225 C C . TRP A 1 161 ? 5.795 14.943 -9.950 1.00 48.94 161 TRP A C 1
ATOM 1227 O O . TRP A 1 161 ? 4.735 15.044 -10.566 1.00 48.94 161 TRP A O 1
ATOM 1237 N N . VAL A 1 162 ? 5.904 14.299 -8.793 1.00 51.50 162 VAL A N 1
ATOM 1238 C CA . VAL A 1 162 ? 4.761 13.758 -8.074 1.00 51.50 162 VAL A CA 1
ATOM 1239 C C . VAL A 1 162 ? 4.232 14.804 -7.103 1.00 51.50 162 VAL A C 1
ATOM 1241 O O . VAL A 1 162 ? 4.972 15.590 -6.508 1.00 51.50 162 VAL A O 1
ATOM 1244 N N . LEU A 1 163 ? 2.907 14.816 -6.980 1.00 52.00 163 LEU A N 1
ATOM 1245 C CA . LEU A 1 163 ? 2.151 15.629 -6.040 1.00 52.00 163 LEU A CA 1
ATOM 1246 C C . LEU A 1 163 ? 2.727 15.453 -4.618 1.00 52.00 163 LEU A C 1
ATOM 1248 O O . LEU A 1 163 ? 2.573 14.394 -4.011 1.00 52.00 163 LEU A O 1
ATOM 1252 N N . GLY A 1 164 ? 3.430 16.474 -4.114 1.00 49.06 164 GLY A N 1
ATOM 1253 C CA . GLY A 1 164 ? 4.141 16.439 -2.826 1.00 49.06 164 GLY A CA 1
ATOM 1254 C C . GLY A 1 164 ? 5.647 16.748 -2.872 1.00 49.06 164 GLY A C 1
ATOM 1255 O O . GLY A 1 164 ? 6.256 16.848 -1.810 1.00 49.06 164 GLY A O 1
ATOM 1256 N N . GLY A 1 165 ? 6.254 16.935 -4.053 1.00 49.94 165 GLY A N 1
ATOM 1257 C CA . GLY A 1 165 ? 7.616 17.479 -4.199 1.00 49.94 165 GLY A CA 1
ATOM 1258 C C . GLY A 1 165 ? 8.616 16.553 -4.911 1.00 49.94 165 GLY A C 1
ATOM 1259 O O . GLY A 1 165 ? 8.218 15.542 -5.486 1.00 49.94 165 GLY A O 1
ATOM 1260 N N . PRO A 1 166 ? 9.920 16.898 -4.917 1.00 52.97 166 PRO A N 1
ATOM 1261 C CA . PRO A 1 166 ? 10.948 16.108 -5.590 1.00 52.97 166 PRO A CA 1
ATOM 1262 C C . PRO A 1 166 ? 11.216 14.792 -4.847 1.00 52.97 166 PRO A C 1
ATOM 1264 O O . PRO A 1 166 ? 11.981 14.742 -3.884 1.00 52.97 166 PRO A O 1
ATOM 1267 N N . THR A 1 167 ? 10.600 13.713 -5.319 1.00 62.06 167 THR A N 1
ATOM 1268 C CA . THR A 1 167 ? 10.940 12.334 -4.961 1.00 62.06 167 THR A CA 1
ATOM 1269 C C . THR A 1 167 ? 12.043 11.805 -5.873 1.00 62.06 167 THR A C 1
ATOM 1271 O O . THR A 1 167 ? 12.088 12.109 -7.065 1.00 62.06 167 THR A O 1
ATOM 1274 N N . THR A 1 168 ? 12.949 10.995 -5.326 1.00 69.25 168 THR A N 1
ATOM 1275 C CA . THR A 1 168 ? 13.908 10.250 -6.149 1.00 69.25 168 THR A CA 1
ATOM 1276 C C . THR A 1 168 ? 13.200 9.092 -6.864 1.00 69.25 168 THR A C 1
ATOM 1278 O O . THR A 1 168 ? 12.241 8.542 -6.317 1.00 69.25 168 THR A O 1
ATOM 1281 N N . PRO A 1 169 ? 13.694 8.648 -8.036 1.00 71.88 169 PRO A N 1
ATOM 1282 C CA . PRO A 1 169 ? 13.239 7.434 -8.718 1.00 71.88 169 PRO A CA 1
ATOM 1283 C C . PRO A 1 169 ? 12.967 6.249 -7.778 1.00 71.88 169 PRO A C 1
ATOM 1285 O O . PRO A 1 169 ? 11.881 5.670 -7.760 1.00 71.88 169 PRO A O 1
ATOM 1288 N N . ILE A 1 170 ? 13.937 5.934 -6.916 1.00 83.62 170 ILE A N 1
ATOM 1289 C CA . ILE A 1 170 ? 13.870 4.787 -6.009 1.00 83.62 170 ILE A CA 1
ATOM 1290 C C . ILE A 1 170 ? 12.769 4.920 -4.940 1.00 83.62 170 ILE A C 1
ATOM 1292 O O . ILE A 1 170 ? 12.257 3.904 -4.473 1.00 83.62 170 ILE A O 1
ATOM 1296 N N . ALA A 1 171 ? 12.337 6.137 -4.584 1.00 87.19 171 ALA A N 1
ATOM 1297 C CA . ALA A 1 171 ? 11.250 6.345 -3.624 1.00 87.19 171 ALA A CA 1
ATOM 1298 C C . ALA A 1 171 ? 9.906 5.791 -4.135 1.00 87.19 171 ALA A C 1
ATOM 1300 O O . ALA A 1 171 ? 9.113 5.281 -3.346 1.00 87.19 171 ALA A O 1
ATOM 1301 N N . HIS A 1 172 ? 9.666 5.820 -5.448 1.00 89.12 172 HIS A N 1
ATOM 1302 C CA . HIS A 1 172 ? 8.465 5.239 -6.055 1.00 89.12 172 HIS A CA 1
ATOM 1303 C C . HIS A 1 172 ? 8.478 3.709 -6.018 1.00 89.12 172 HIS A C 1
ATOM 1305 O O . HIS A 1 172 ? 7.504 3.101 -5.577 1.00 89.12 172 HIS A O 1
ATOM 1311 N N . ALA A 1 173 ? 9.614 3.092 -6.356 1.00 92.25 173 ALA A N 1
ATOM 1312 C CA . ALA A 1 173 ? 9.805 1.650 -6.212 1.00 92.25 173 ALA A CA 1
ATOM 1313 C C . ALA A 1 173 ? 9.630 1.187 -4.753 1.00 92.25 173 ALA A C 1
ATOM 1315 O O . ALA A 1 173 ? 8.964 0.189 -4.489 1.00 92.25 173 ALA A O 1
ATOM 1316 N N . ARG A 1 174 ? 10.162 1.952 -3.790 1.00 94.00 174 ARG A N 1
ATOM 1317 C CA . ARG A 1 174 ? 9.986 1.700 -2.350 1.00 94.00 174 ARG A CA 1
ATOM 1318 C C . ARG A 1 174 ? 8.519 1.772 -1.920 1.00 94.00 174 ARG A C 1
ATOM 1320 O O . ARG A 1 174 ? 8.101 0.956 -1.109 1.00 94.00 174 ARG A O 1
ATOM 1327 N N . ARG A 1 175 ? 7.720 2.688 -2.478 1.00 95.12 175 ARG A N 1
ATOM 1328 C CA . ARG A 1 175 ? 6.277 2.815 -2.183 1.00 95.12 175 ARG A CA 1
ATOM 1329 C C . ARG A 1 175 ? 5.445 1.662 -2.743 1.00 95.12 175 ARG A C 1
ATOM 1331 O O . ARG A 1 175 ? 4.546 1.190 -2.057 1.00 95.12 175 ARG A O 1
ATOM 1338 N N . GLU A 1 176 ? 5.792 1.158 -3.923 1.00 95.56 176 GLU A N 1
ATOM 1339 C CA . GLU A 1 176 ? 5.188 -0.055 -4.495 1.00 95.56 176 GLU A CA 1
ATOM 1340 C C . GLU A 1 176 ? 5.451 -1.294 -3.620 1.00 95.56 176 GLU A C 1
ATOM 1342 O O . GLU A 1 176 ? 4.528 -2.024 -3.260 1.00 95.56 176 GLU A O 1
ATOM 1347 N N . VAL A 1 177 ? 6.700 -1.491 -3.183 1.00 96.50 177 VAL A N 1
ATOM 1348 C CA . VAL A 1 177 ? 7.060 -2.588 -2.263 1.00 96.50 177 VAL A CA 1
ATOM 1349 C C . VAL A 1 177 ? 6.431 -2.391 -0.879 1.00 96.50 177 VAL A C 1
ATOM 1351 O O . VAL A 1 177 ? 6.003 -3.360 -0.251 1.00 96.50 177 VAL A O 1
ATOM 1354 N N . ALA A 1 178 ? 6.312 -1.146 -0.408 1.00 97.44 178 ALA A N 1
ATOM 1355 C CA . ALA A 1 178 ? 5.621 -0.829 0.836 1.00 97.44 178 ALA A CA 1
ATOM 1356 C C . ALA A 1 178 ? 4.137 -1.209 0.774 1.00 97.44 178 ALA A C 1
ATOM 1358 O O . ALA A 1 178 ? 3.627 -1.775 1.738 1.00 97.44 178 ALA A O 1
ATOM 1359 N N . ALA A 1 179 ? 3.455 -0.963 -0.350 1.00 98.12 179 ALA A N 1
ATOM 1360 C CA . ALA A 1 179 ? 2.060 -1.358 -0.516 1.00 98.12 179 ALA A CA 1
ATOM 1361 C C . ALA A 1 179 ? 1.879 -2.877 -0.402 1.00 98.12 179 ALA A C 1
ATOM 1363 O O . ALA A 1 179 ? 1.036 -3.334 0.371 1.00 98.12 179 ALA A O 1
ATOM 1364 N N . TYR A 1 180 ? 2.735 -3.654 -1.073 1.00 98.12 180 TYR A N 1
ATOM 1365 C CA . TYR A 1 180 ? 2.747 -5.113 -0.948 1.00 98.12 180 TYR A CA 1
ATOM 1366 C C . TYR A 1 180 ? 3.007 -5.570 0.499 1.00 98.12 180 TYR A C 1
ATOM 1368 O O . TYR A 1 180 ? 2.197 -6.305 1.069 1.00 98.12 180 TYR A O 1
ATOM 1376 N N . ARG A 1 181 ? 4.076 -5.079 1.143 1.00 97.50 181 ARG A N 1
ATOM 1377 C CA . ARG A 1 181 ? 4.421 -5.461 2.526 1.00 97.50 181 ARG A CA 1
ATOM 1378 C C . ARG A 1 181 ? 3.336 -5.111 3.540 1.00 97.50 181 ARG A C 1
ATOM 1380 O O . ARG A 1 181 ? 3.068 -5.907 4.436 1.00 97.50 181 ARG A O 1
ATOM 1387 N N . VAL A 1 182 ? 2.710 -3.942 3.418 1.00 98.31 182 VAL A N 1
ATOM 1388 C CA . VAL A 1 182 ? 1.629 -3.528 4.324 1.00 98.31 182 VAL A CA 1
ATOM 1389 C C . VAL A 1 182 ? 0.361 -4.350 4.079 1.00 98.31 182 VAL A C 1
ATOM 1391 O O . VAL A 1 182 ? -0.279 -4.743 5.050 1.00 98.31 182 VAL A O 1
ATOM 1394 N N . SER A 1 183 ? 0.050 -4.707 2.826 1.00 98.50 183 SER A N 1
ATOM 1395 C CA . SER A 1 183 ? -1.046 -5.635 2.499 1.00 98.50 183 SER A CA 1
ATOM 1396 C C . SER A 1 183 ? -0.842 -7.008 3.153 1.00 98.50 183 SER A C 1
ATOM 1398 O O . SER A 1 183 ? -1.760 -7.537 3.777 1.00 98.50 183 SER A O 1
ATOM 1400 N N . VAL A 1 184 ? 0.379 -7.558 3.100 1.00 97.75 184 VAL A N 1
ATOM 1401 C CA . VAL A 1 184 ? 0.723 -8.826 3.772 1.00 97.75 184 VAL A CA 1
ATOM 1402 C C . VAL A 1 184 ? 0.638 -8.695 5.296 1.00 97.75 184 VAL A C 1
ATOM 1404 O O . VAL A 1 184 ? 0.053 -9.552 5.953 1.00 97.75 184 VAL A O 1
ATOM 1407 N N . LEU A 1 185 ? 1.162 -7.610 5.876 1.00 97.56 185 LEU A N 1
ATOM 1408 C CA . LEU A 1 185 ? 1.096 -7.359 7.322 1.00 97.56 185 LEU A CA 1
ATOM 1409 C C . LEU A 1 185 ? -0.336 -7.195 7.858 1.00 97.56 185 LEU A C 1
ATOM 1411 O O . LEU A 1 185 ? -0.579 -7.502 9.023 1.00 97.56 185 LEU A O 1
ATOM 1415 N N . LEU A 1 186 ? -1.267 -6.728 7.024 1.00 98.25 186 LEU A N 1
ATOM 1416 C CA . LEU A 1 186 ? -2.700 -6.657 7.321 1.00 98.25 186 LEU A CA 1
ATOM 1417 C C . LEU A 1 186 ? -3.437 -7.989 7.082 1.00 98.25 186 LEU A C 1
ATOM 1419 O O . LEU A 1 186 ? -4.624 -8.078 7.366 1.00 98.25 186 LEU A O 1
ATOM 1423 N N . GLY A 1 187 ? -2.787 -9.030 6.551 1.00 97.94 187 GLY A N 1
ATOM 1424 C CA . GLY A 1 187 ? -3.469 -10.271 6.163 1.00 97.94 187 GLY A CA 1
ATOM 1425 C C . GLY A 1 187 ? -4.419 -10.097 4.969 1.00 97.94 187 GLY A C 1
ATOM 1426 O O . GLY A 1 187 ? -5.378 -10.860 4.815 1.00 97.94 187 GLY A O 1
ATOM 1427 N N . PHE A 1 188 ? -4.181 -9.087 4.129 1.00 97.94 188 PHE A N 1
ATOM 1428 C CA . PHE A 1 188 ? -4.866 -8.863 2.853 1.00 97.94 188 PHE A CA 1
ATOM 1429 C C . PHE A 1 188 ? -4.063 -9.563 1.743 1.00 97.94 188 PHE A C 1
ATOM 1431 O O . PHE A 1 188 ? -3.490 -8.937 0.845 1.00 97.94 188 PHE A O 1
ATOM 1438 N N . GLU A 1 189 ? -3.916 -10.883 1.874 1.00 92.00 189 GLU A N 1
ATOM 1439 C CA . GLU A 1 189 ? -3.145 -11.704 0.939 1.00 92.00 189 GLU A CA 1
ATOM 1440 C C . GLU A 1 189 ? -3.794 -11.693 -0.453 1.00 92.00 189 GLU A C 1
ATOM 1442 O O . GLU A 1 189 ? -4.998 -11.883 -0.598 1.00 92.00 189 GLU A O 1
ATOM 1447 N N . GLY A 1 190 ? -2.990 -11.443 -1.489 1.00 93.50 190 GLY A N 1
ATOM 1448 C CA . GLY A 1 190 ? -3.455 -11.340 -2.877 1.00 93.50 190 GLY A CA 1
ATOM 1449 C C . GLY A 1 190 ? -3.995 -9.965 -3.291 1.00 93.50 190 GLY A C 1
ATOM 1450 O O . GLY A 1 190 ? -4.018 -9.691 -4.488 1.00 93.50 190 GLY A O 1
ATOM 1451 N N . LEU A 1 191 ? -4.340 -9.077 -2.345 1.00 97.44 191 LEU A N 1
ATOM 1452 C CA . LEU A 1 191 ? -4.871 -7.742 -2.657 1.00 97.44 191 LEU A CA 1
ATOM 1453 C C . LEU A 1 191 ? -3.848 -6.855 -3.382 1.00 97.44 191 LEU A C 1
ATOM 1455 O O . LEU A 1 191 ? -4.220 -6.126 -4.294 1.00 97.44 191 LEU A O 1
ATOM 1459 N N . VAL A 1 192 ? -2.567 -6.914 -3.012 1.00 97.81 192 VAL A N 1
ATOM 1460 C CA . VAL A 1 192 ? -1.468 -6.316 -3.790 1.00 97.81 192 VAL A CA 1
ATOM 1461 C C . VAL A 1 192 ? -0.622 -7.448 -4.377 1.00 97.81 192 VAL A C 1
ATOM 1463 O O . VAL A 1 192 ? -0.207 -8.335 -3.623 1.00 97.81 192 VAL A O 1
ATOM 1466 N N . PRO A 1 193 ? -0.325 -7.449 -5.690 1.00 96.75 193 PRO A N 1
ATOM 1467 C CA . PRO A 1 193 ? 0.524 -8.473 -6.287 1.00 96.75 193 PRO A CA 1
ATOM 1468 C C . PRO A 1 193 ? 1.933 -8.458 -5.685 1.00 96.75 193 PRO A C 1
ATOM 1470 O O . PRO A 1 193 ? 2.453 -7.406 -5.310 1.00 96.75 193 PRO A O 1
ATOM 1473 N N . HIS A 1 194 ? 2.575 -9.628 -5.624 1.00 96.12 194 HIS A N 1
ATOM 1474 C CA . HIS A 1 194 ? 3.926 -9.772 -5.070 1.00 96.12 194 HIS A CA 1
ATOM 1475 C C . HIS A 1 194 ? 4.898 -8.766 -5.702 1.00 96.12 194 HIS A C 1
ATOM 1477 O O . HIS A 1 194 ? 5.110 -8.807 -6.916 1.00 96.12 194 HIS A O 1
ATOM 1483 N N . THR A 1 195 ? 5.473 -7.874 -4.890 1.00 95.88 195 THR A N 1
ATOM 1484 C CA . THR A 1 195 ? 6.281 -6.742 -5.365 1.00 95.88 195 THR A CA 1
ATOM 1485 C C . THR A 1 195 ? 7.589 -6.636 -4.586 1.00 95.88 195 THR A C 1
ATOM 1487 O O . THR A 1 195 ? 7.573 -6.559 -3.361 1.00 95.88 195 THR A O 1
ATOM 1490 N N . ALA A 1 196 ? 8.718 -6.582 -5.294 1.00 95.06 196 ALA A N 1
ATOM 1491 C CA . ALA A 1 196 ? 10.062 -6.477 -4.725 1.00 95.06 196 ALA A CA 1
ATOM 1492 C C . ALA A 1 196 ? 10.848 -5.301 -5.331 1.00 95.06 196 ALA A C 1
ATOM 1494 O O . ALA A 1 196 ? 10.502 -4.785 -6.396 1.00 95.06 196 ALA A O 1
ATOM 1495 N N . LEU A 1 197 ? 11.922 -4.873 -4.659 1.00 92.88 197 LEU A N 1
ATOM 1496 C CA . LEU A 1 197 ? 12.939 -4.022 -5.283 1.00 92.88 197 LEU A CA 1
ATOM 1497 C C . LEU A 1 197 ? 13.797 -4.892 -6.208 1.00 92.88 197 LEU A C 1
ATOM 1499 O O . LEU A 1 197 ? 14.114 -6.029 -5.864 1.00 92.88 197 LEU A O 1
ATOM 1503 N N . ALA A 1 198 ? 14.194 -4.355 -7.358 1.00 91.12 198 ALA A N 1
ATOM 1504 C CA . ALA A 1 198 ? 15.081 -5.038 -8.293 1.00 91.12 198 ALA A CA 1
ATOM 1505 C C . ALA A 1 198 ? 16.040 -4.048 -8.960 1.00 91.12 198 ALA A C 1
ATOM 1507 O O . ALA A 1 198 ? 15.696 -2.886 -9.175 1.00 91.12 198 ALA A O 1
ATOM 1508 N N . GLU A 1 199 ? 17.228 -4.521 -9.328 1.00 89.81 199 GLU A N 1
ATOM 1509 C CA . GLU A 1 199 ? 18.187 -3.775 -10.139 1.00 89.81 199 GLU A CA 1
ATOM 1510 C C . GLU A 1 199 ? 18.538 -4.590 -11.384 1.00 89.81 199 GLU A C 1
ATOM 1512 O O . GLU A 1 199 ? 19.045 -5.708 -11.289 1.00 89.81 199 GLU A O 1
ATOM 1517 N N . LEU A 1 200 ? 18.239 -4.043 -12.564 1.00 87.69 200 LEU A N 1
ATOM 1518 C CA . LEU A 1 200 ? 18.462 -4.721 -13.840 1.00 87.69 200 LEU A CA 1
ATOM 1519 C C . LEU A 1 200 ? 19.614 -4.053 -14.587 1.00 87.69 200 LEU A C 1
ATOM 1521 O O . LEU A 1 200 ? 19.596 -2.845 -14.805 1.00 87.69 200 LEU A O 1
ATOM 1525 N N . LYS A 1 201 ? 20.583 -4.846 -15.057 1.00 85.12 201 LYS A N 1
ATOM 1526 C CA . LYS A 1 201 ? 21.866 -4.397 -15.643 1.00 85.12 201 LYS A CA 1
ATOM 1527 C C . LYS A 1 201 ? 21.787 -3.221 -16.634 1.00 85.12 201 LYS A C 1
ATOM 1529 O O . LYS A 1 201 ? 22.725 -2.434 -16.716 1.00 85.12 201 LYS A O 1
ATOM 1534 N N . HIS A 1 202 ? 20.710 -3.127 -17.412 1.00 84.06 202 HIS A N 1
ATOM 1535 C CA . HIS A 1 202 ? 20.526 -2.107 -18.453 1.00 84.06 202 HIS A CA 1
ATOM 1536 C C . HIS A 1 202 ? 19.448 -1.064 -18.136 1.00 84.06 202 HIS A C 1
ATOM 1538 O O . HIS A 1 202 ? 19.275 -0.126 -18.909 1.00 84.06 202 HIS A O 1
ATOM 1544 N N . LEU A 1 203 ? 18.730 -1.221 -17.022 1.00 84.88 203 LEU A N 1
ATOM 1545 C CA . LEU A 1 203 ? 17.635 -0.340 -16.615 1.00 84.88 203 LEU A CA 1
ATOM 1546 C C . LEU A 1 203 ? 17.870 0.306 -15.238 1.00 84.88 203 LEU A C 1
ATOM 1548 O O . LEU A 1 203 ? 17.213 1.289 -14.929 1.00 84.88 203 LEU A O 1
ATOM 1552 N N . GLY A 1 204 ? 18.828 -0.171 -14.441 1.00 87.62 204 GLY A N 1
ATOM 1553 C CA . GLY A 1 204 ? 19.083 0.326 -13.090 1.00 87.62 204 GLY A CA 1
ATOM 1554 C C . GLY A 1 204 ? 18.057 -0.179 -12.074 1.00 87.62 204 GLY A C 1
ATOM 1555 O O . GLY A 1 204 ? 17.428 -1.221 -12.276 1.00 87.62 204 GLY A O 1
ATOM 1556 N N . ALA A 1 205 ? 17.927 0.545 -10.962 1.00 89.38 205 ALA A N 1
ATOM 1557 C CA . ALA A 1 205 ? 17.075 0.174 -9.838 1.00 89.38 205 ALA A CA 1
ATOM 1558 C C . ALA A 1 205 ? 15.610 0.609 -10.027 1.00 89.38 205 ALA A C 1
ATOM 1560 O O . ALA A 1 205 ? 15.319 1.732 -10.442 1.00 89.38 205 ALA A O 1
ATOM 1561 N N . GLY A 1 206 ? 14.686 -0.273 -9.654 1.00 91.81 206 GLY A N 1
ATOM 1562 C CA . GLY A 1 206 ? 13.244 -0.088 -9.773 1.00 91.81 206 GLY A CA 1
ATOM 1563 C C . GLY A 1 206 ? 12.466 -1.058 -8.883 1.00 91.81 206 GLY A C 1
ATOM 1564 O O . GLY A 1 206 ? 13.028 -1.665 -7.967 1.00 91.81 206 GLY A O 1
ATOM 1565 N N . SER A 1 207 ? 11.169 -1.207 -9.144 1.00 93.94 207 SER A N 1
ATOM 1566 C CA . SER A 1 207 ? 10.349 -2.267 -8.543 1.00 93.94 207 SER A CA 1
ATOM 1567 C C . SER A 1 207 ? 9.971 -3.306 -9.589 1.00 93.94 207 SER A C 1
ATOM 1569 O O . SER A 1 207 ? 9.758 -2.984 -10.756 1.00 93.94 207 SER A O 1
ATOM 1571 N N . VAL A 1 208 ? 9.875 -4.562 -9.167 1.00 94.81 208 VAL A N 1
ATOM 1572 C CA . VAL A 1 208 ? 9.343 -5.662 -9.969 1.00 94.81 208 VAL A CA 1
ATOM 1573 C C . VAL A 1 208 ? 8.092 -6.207 -9.293 1.00 94.81 208 VAL A C 1
ATOM 1575 O O . VAL A 1 208 ? 8.109 -6.514 -8.103 1.00 94.81 208 VAL A O 1
ATOM 1578 N N . GLN A 1 209 ? 6.997 -6.291 -10.039 1.00 95.62 209 GLN A N 1
ATOM 1579 C CA . GLN A 1 209 ? 5.696 -6.743 -9.558 1.00 95.62 209 GLN A CA 1
ATOM 1580 C C . GLN A 1 209 ? 5.226 -7.940 -10.381 1.00 95.62 209 GLN A C 1
ATOM 1582 O O . GLN A 1 209 ? 5.294 -7.913 -11.610 1.00 95.62 209 GLN A O 1
ATOM 1587 N N . ARG A 1 210 ? 4.718 -8.989 -9.728 1.00 95.56 210 ARG A N 1
ATOM 1588 C CA . ARG A 1 210 ? 4.130 -10.139 -10.426 1.00 95.56 210 ARG A CA 1
ATOM 1589 C C . ARG A 1 210 ? 2.987 -9.678 -11.323 1.00 95.56 210 ARG A C 1
ATOM 1591 O O . ARG A 1 210 ? 2.085 -8.976 -10.870 1.00 95.56 210 ARG A O 1
ATOM 1598 N N . PHE A 1 211 ? 3.008 -10.099 -12.586 1.00 94.56 211 PHE A N 1
ATOM 1599 C CA . PHE A 1 211 ? 1.928 -9.780 -13.507 1.00 94.56 211 PHE A CA 1
ATOM 1600 C C . PHE A 1 211 ? 0.620 -10.411 -13.022 1.00 94.56 211 PHE A C 1
ATOM 1602 O O . PHE A 1 211 ? 0.585 -11.597 -12.696 1.00 94.56 211 PHE A O 1
ATOM 1609 N N . VAL A 1 212 ? -0.457 -9.625 -13.000 1.00 92.94 212 VAL A N 1
ATOM 1610 C CA . VAL A 1 212 ? -1.807 -10.115 -12.704 1.00 92.94 212 VAL A CA 1
ATOM 1611 C C . VAL A 1 212 ? -2.444 -10.590 -14.011 1.00 92.94 212 VAL A C 1
ATOM 1613 O O . VAL A 1 212 ? -2.824 -9.750 -14.833 1.00 92.94 212 VAL A O 1
ATOM 1616 N N . PRO A 1 213 ? -2.587 -11.908 -14.244 1.00 89.25 213 PRO A N 1
ATOM 1617 C CA . PRO A 1 213 ? -3.413 -12.385 -15.339 1.00 89.25 213 PRO A CA 1
ATOM 1618 C C . PRO A 1 213 ? -4.871 -12.019 -15.039 1.00 89.25 213 PRO A C 1
ATOM 1620 O O . PRO A 1 213 ? -5.420 -12.390 -14.004 1.00 89.25 213 PRO A O 1
ATOM 1623 N N . GLY A 1 214 ? -5.492 -11.279 -15.952 1.00 77.38 214 GLY A N 1
ATOM 1624 C CA . GLY A 1 214 ? -6.848 -10.762 -15.798 1.00 77.38 214 GLY A CA 1
ATOM 1625 C C . GLY A 1 214 ? -7.572 -10.688 -17.137 1.00 77.38 214 GLY A C 1
ATOM 1626 O O . GLY A 1 214 ? -6.952 -10.719 -18.205 1.00 77.38 214 GLY A O 1
ATOM 1627 N N . LYS A 1 215 ? -8.904 -10.603 -17.094 1.00 64.38 215 LYS A N 1
ATOM 1628 C CA . LYS A 1 215 ? -9.724 -10.496 -18.308 1.00 64.38 215 LYS A CA 1
ATOM 1629 C C . LYS A 1 215 ? -9.483 -9.151 -18.995 1.00 64.38 215 LYS A C 1
ATOM 1631 O O . LYS A 1 215 ? -9.668 -8.100 -18.388 1.00 64.38 215 LYS A O 1
ATOM 1636 N N . GLN A 1 216 ? -9.145 -9.180 -20.283 1.00 62.34 216 GLN A N 1
ATOM 1637 C CA . GLN A 1 216 ? -9.200 -7.981 -21.119 1.00 62.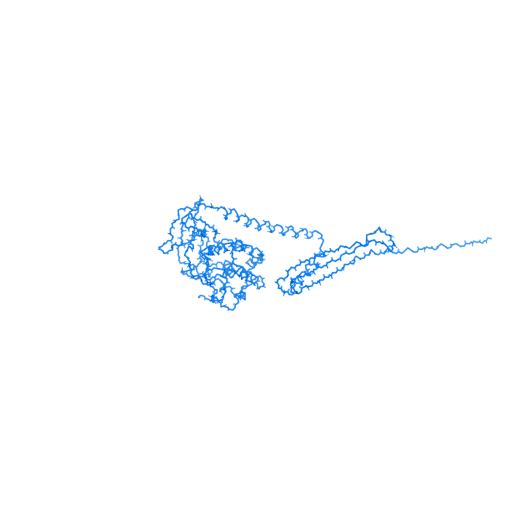34 216 GLN A CA 1
ATOM 1638 C C . GLN A 1 216 ? -10.672 -7.639 -21.384 1.00 62.34 216 GLN A C 1
ATOM 1640 O O . GLN A 1 216 ? -11.381 -8.388 -22.053 1.00 62.34 216 GLN A O 1
ATOM 1645 N N . GLY A 1 217 ? -11.140 -6.527 -20.825 1.00 67.12 217 GLY A N 1
ATOM 1646 C CA . GLY A 1 217 ? -12.529 -6.084 -20.907 1.00 67.12 217 GLY A CA 1
ATOM 1647 C C . GLY A 1 217 ? -12.734 -4.740 -20.202 1.00 67.12 217 GLY A C 1
ATOM 1648 O O . GLY A 1 217 ? -11.770 -4.181 -19.670 1.00 67.12 217 GLY A O 1
ATOM 1649 N N . PRO A 1 218 ? -13.964 -4.195 -20.193 1.00 69.75 218 PRO A N 1
ATOM 1650 C CA . PRO A 1 218 ? -14.287 -3.043 -19.358 1.00 69.75 218 PRO A CA 1
ATOM 1651 C C . PRO A 1 218 ? -14.007 -3.389 -17.891 1.00 69.75 218 PRO A C 1
ATOM 1653 O O . PRO A 1 218 ? -14.404 -4.457 -17.419 1.00 69.75 218 PRO A O 1
ATOM 1656 N N . ARG A 1 219 ? -13.303 -2.504 -17.176 1.00 75.69 219 ARG A N 1
ATOM 1657 C CA . ARG A 1 219 ? -12.996 -2.741 -15.762 1.00 75.69 219 ARG A CA 1
ATOM 1658 C C . ARG A 1 219 ? -14.296 -2.739 -14.947 1.00 75.69 219 ARG A C 1
ATOM 1660 O O . ARG A 1 219 ? -15.132 -1.862 -15.178 1.00 75.69 219 ARG A O 1
ATOM 1667 N N . PRO A 1 220 ? -14.475 -3.680 -14.006 1.00 80.69 220 PRO A N 1
ATOM 1668 C CA . PRO A 1 220 ? -15.634 -3.670 -13.125 1.00 80.69 220 PRO A CA 1
ATOM 1669 C C . PRO A 1 220 ? -15.665 -2.402 -12.252 1.00 80.69 220 PRO A C 1
ATOM 1671 O O . PRO A 1 220 ? -14.615 -1.881 -11.859 1.00 80.69 220 PRO A O 1
ATOM 1674 N N . THR A 1 221 ? -16.863 -1.901 -11.939 1.00 87.00 221 THR A N 1
ATOM 1675 C CA . THR A 1 221 ? -17.044 -0.812 -10.961 1.00 87.00 221 THR A CA 1
ATOM 1676 C C . THR A 1 221 ? -16.717 -1.313 -9.554 1.00 87.00 221 THR A C 1
ATOM 1678 O O . THR A 1 221 ? -16.840 -2.511 -9.287 1.00 87.00 221 THR A O 1
ATOM 1681 N N . VAL A 1 222 ? -16.334 -0.433 -8.623 1.00 87.69 222 VAL A N 1
ATOM 1682 C CA . VAL A 1 222 ? -15.957 -0.868 -7.260 1.00 87.69 222 VAL A CA 1
ATOM 1683 C C . VAL A 1 222 ? -17.064 -1.648 -6.544 1.00 87.69 222 VAL A C 1
ATOM 1685 O O . VAL A 1 222 ? -16.773 -2.607 -5.840 1.00 87.69 222 VAL A O 1
ATOM 1688 N N . HIS A 1 223 ? -18.332 -1.326 -6.818 1.00 90.12 223 HIS A N 1
ATOM 1689 C CA . HIS A 1 223 ? -19.514 -2.008 -6.273 1.00 90.12 223 HIS A CA 1
ATOM 1690 C C . HIS A 1 223 ? -19.724 -3.452 -6.769 1.00 90.12 223 HIS A C 1
ATOM 1692 O O . HIS A 1 223 ? -20.665 -4.109 -6.334 1.00 90.12 223 HIS A O 1
ATOM 1698 N N . SER A 1 224 ? -18.912 -3.939 -7.712 1.00 91.31 224 SER A N 1
ATOM 1699 C CA . SER A 1 224 ? -19.018 -5.309 -8.241 1.00 91.31 224 SER A CA 1
ATOM 1700 C C . SER A 1 224 ? -18.096 -6.320 -7.549 1.00 91.31 224 SER A C 1
ATOM 1702 O O . SER A 1 224 ? -18.259 -7.523 -7.752 1.00 91.31 224 SER A O 1
ATOM 1704 N N . TYR A 1 225 ? -17.149 -5.850 -6.732 1.00 94.12 225 TYR A N 1
ATOM 1705 C CA . TYR A 1 225 ? -16.288 -6.707 -5.918 1.00 94.12 225 TYR A CA 1
ATOM 1706 C C . TYR A 1 225 ? -16.987 -7.081 -4.600 1.00 94.12 225 TYR A C 1
ATOM 1708 O O . TYR A 1 225 ? -17.870 -6.348 -4.145 1.00 94.12 225 TYR A O 1
ATOM 1716 N N . PRO A 1 226 ? -16.598 -8.193 -3.946 1.00 96.25 226 PRO A N 1
ATOM 1717 C CA . PRO A 1 226 ? -17.077 -8.515 -2.607 1.00 96.25 226 PRO A CA 1
ATOM 1718 C C . PRO A 1 226 ? -16.791 -7.372 -1.627 1.00 96.25 226 PRO A C 1
ATOM 1720 O O . PRO A 1 226 ? -15.678 -6.846 -1.596 1.00 96.25 226 PRO A O 1
ATOM 1723 N N . ASP A 1 227 ? -17.776 -7.029 -0.795 1.00 97.44 227 ASP A N 1
ATOM 1724 C CA . ASP A 1 227 ? -17.693 -5.906 0.147 1.00 97.44 227 ASP A CA 1
ATOM 1725 C C . ASP A 1 227 ? -16.420 -5.957 1.014 1.00 97.44 227 ASP A C 1
ATOM 1727 O O . ASP A 1 227 ? -15.689 -4.970 1.094 1.00 97.44 227 ASP A O 1
ATOM 1731 N N . SER A 1 228 ? -16.062 -7.140 1.529 1.00 97.69 228 SER A N 1
ATOM 1732 C CA . SER A 1 228 ? -14.809 -7.367 2.261 1.00 97.69 228 SER A CA 1
ATOM 1733 C C . SER A 1 228 ? -13.561 -6.934 1.482 1.00 97.69 228 SER A C 1
ATOM 1735 O O . SER A 1 228 ? -12.763 -6.180 2.025 1.00 97.69 228 SER A O 1
ATOM 1737 N N . GLN A 1 229 ? -13.409 -7.313 0.208 1.00 97.94 229 GLN A N 1
ATOM 1738 C CA . GLN A 1 229 ? -12.255 -6.904 -0.612 1.00 97.94 229 GLN A CA 1
ATOM 1739 C C . GLN A 1 229 ? -12.207 -5.383 -0.807 1.00 97.94 229 GLN A C 1
ATOM 1741 O O . GLN A 1 229 ? -11.133 -4.784 -0.801 1.00 97.94 229 GLN A O 1
ATOM 1746 N N . THR A 1 230 ? -13.368 -4.736 -0.936 1.00 97.88 230 THR A N 1
ATOM 1747 C CA . THR A 1 230 ? -13.432 -3.273 -1.065 1.00 97.88 230 THR A CA 1
ATOM 1748 C C . THR A 1 230 ? -13.111 -2.548 0.245 1.00 97.88 230 THR A C 1
ATOM 1750 O O . THR A 1 230 ? -12.498 -1.482 0.210 1.00 97.88 230 THR A O 1
ATOM 1753 N N . GLN A 1 231 ? -13.449 -3.137 1.398 1.00 98.56 231 GLN A N 1
ATOM 1754 C CA . GLN A 1 231 ? -13.041 -2.638 2.712 1.00 98.56 231 GLN A CA 1
ATOM 1755 C C . GLN A 1 231 ? -11.538 -2.833 2.951 1.00 98.56 231 GLN A C 1
ATOM 1757 O O . GLN A 1 231 ? -10.877 -1.911 3.421 1.00 98.56 231 GLN A O 1
ATOM 1762 N N . GLU A 1 232 ? -10.969 -3.986 2.586 1.00 98.69 232 GLU A N 1
ATOM 1763 C CA . GLU A 1 232 ? -9.521 -4.233 2.655 1.00 98.69 232 GLU A CA 1
ATOM 1764 C C . GLU A 1 232 ? -8.744 -3.231 1.780 1.00 98.69 232 GLU A C 1
ATOM 1766 O O . GLU A 1 232 ? -7.771 -2.623 2.235 1.00 98.69 232 GLU A O 1
ATOM 1771 N N . ALA A 1 233 ? -9.235 -2.960 0.565 1.00 98.31 233 ALA A N 1
ATOM 1772 C CA . ALA A 1 233 ? -8.699 -1.920 -0.310 1.00 98.31 233 ALA A CA 1
ATOM 1773 C C . ALA A 1 233 ? -8.807 -0.512 0.295 1.00 98.31 233 ALA A C 1
ATOM 1775 O O . ALA A 1 233 ? -7.831 0.237 0.269 1.00 98.31 233 ALA A O 1
ATOM 1776 N N . ALA A 1 234 ? -9.953 -0.160 0.887 1.00 98.12 234 ALA A N 1
ATOM 1777 C CA . ALA A 1 234 ? -10.146 1.121 1.564 1.00 98.12 234 ALA A CA 1
ATOM 1778 C C . ALA A 1 234 ? -9.189 1.295 2.753 1.00 98.12 234 ALA A C 1
ATOM 1780 O O . ALA A 1 234 ? -8.576 2.349 2.909 1.00 98.12 234 ALA A O 1
ATOM 1781 N N . VAL A 1 235 ? -9.017 0.259 3.578 1.00 98.69 235 VAL A N 1
ATOM 1782 C CA . VAL A 1 235 ? -8.067 0.272 4.697 1.00 98.69 235 VAL A CA 1
ATOM 1783 C C . VAL A 1 235 ? -6.645 0.488 4.186 1.00 98.69 235 VAL A C 1
ATOM 1785 O O . VAL A 1 235 ? -5.947 1.359 4.709 1.00 98.69 235 VAL A O 1
ATOM 1788 N N . LEU A 1 236 ? -6.211 -0.263 3.168 1.00 98.69 236 LEU A N 1
ATOM 1789 C CA . LEU A 1 236 ? -4.854 -0.147 2.636 1.00 98.69 236 LEU A CA 1
ATOM 1790 C C . LEU A 1 236 ? -4.609 1.239 2.019 1.00 98.69 236 LEU A C 1
ATOM 1792 O O . LEU A 1 236 ? -3.635 1.904 2.374 1.00 98.69 236 LEU A O 1
ATOM 1796 N N . ASP A 1 237 ? -5.518 1.710 1.162 1.00 97.62 237 ASP A N 1
ATOM 1797 C CA . ASP A 1 237 ? -5.432 3.032 0.538 1.00 97.62 237 ASP A CA 1
ATOM 1798 C C . ASP A 1 237 ? -5.484 4.167 1.566 1.00 97.62 237 ASP A C 1
ATOM 1800 O O . ASP A 1 237 ? -4.794 5.171 1.384 1.00 97.62 237 ASP A O 1
ATOM 1804 N N . TYR A 1 238 ? -6.247 4.029 2.658 1.00 97.50 238 TYR A N 1
ATOM 1805 C CA . TYR A 1 238 ? -6.263 5.026 3.728 1.00 97.50 238 TYR A CA 1
ATOM 1806 C C . TYR A 1 238 ? -4.967 5.006 4.539 1.00 97.50 238 TYR A C 1
ATOM 1808 O O . TYR A 1 238 ? -4.324 6.045 4.680 1.00 97.50 238 TYR A O 1
ATOM 1816 N N . VAL A 1 239 ? -4.521 3.844 5.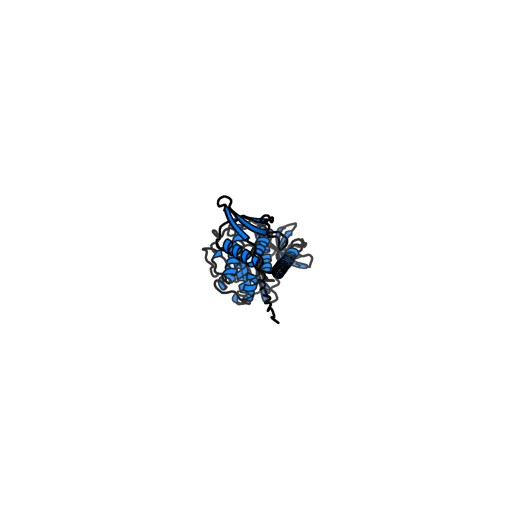028 1.00 97.81 239 VAL A N 1
ATOM 1817 C CA . VAL A 1 239 ? -3.270 3.717 5.800 1.00 97.81 239 VAL A CA 1
ATOM 1818 C C . VAL A 1 239 ? -2.086 4.246 4.992 1.00 97.81 239 VAL A C 1
ATOM 1820 O O . VAL A 1 239 ? -1.321 5.074 5.489 1.00 97.81 239 VAL A O 1
ATOM 1823 N N . LEU A 1 240 ? -1.970 3.875 3.718 1.00 96.81 240 LEU A N 1
ATOM 1824 C CA . LEU A 1 240 ? -0.898 4.354 2.846 1.00 96.81 240 LEU A CA 1
ATOM 1825 C C . LEU A 1 240 ? -1.121 5.785 2.327 1.00 96.81 240 LEU A C 1
ATOM 1827 O O . LEU A 1 240 ? -0.153 6.421 1.917 1.00 96.81 240 LEU A O 1
ATOM 1831 N N . ALA A 1 241 ? -2.347 6.311 2.391 1.00 94.75 241 ALA A N 1
ATOM 1832 C CA . ALA A 1 241 ? -2.796 7.519 1.696 1.00 94.75 241 ALA A CA 1
ATOM 1833 C C . ALA A 1 241 ? -2.457 7.491 0.197 1.00 94.75 241 ALA A C 1
ATOM 1835 O O . ALA A 1 241 ? -1.625 8.263 -0.283 1.00 94.75 241 ALA A O 1
ATOM 1836 N N . SER A 1 242 ? -3.110 6.577 -0.524 1.00 93.12 242 SER A N 1
ATOM 1837 C CA . SER A 1 242 ? -3.055 6.506 -1.985 1.00 93.12 242 SER A CA 1
ATOM 1838 C C . SER A 1 242 ? -3.630 7.782 -2.614 1.00 93.12 242 SER A C 1
ATOM 1840 O O . SER A 1 242 ? -4.720 8.248 -2.262 1.00 93.12 242 SER A O 1
ATOM 1842 N N . LEU A 1 243 ? -2.870 8.371 -3.539 1.00 90.50 243 LEU A N 1
ATOM 1843 C CA . LEU A 1 243 ? -3.199 9.630 -4.214 1.00 90.50 243 LEU A CA 1
ATOM 1844 C C . LEU A 1 243 ? -3.666 9.433 -5.659 1.00 90.50 243 LEU A C 1
ATOM 1846 O O . LEU A 1 243 ? -3.785 10.422 -6.383 1.00 90.50 243 LEU A O 1
ATOM 1850 N N . ASP A 1 244 ? -3.910 8.195 -6.094 1.00 90.12 244 ASP A N 1
ATOM 1851 C CA . ASP A 1 244 ? -4.302 7.920 -7.480 1.00 90.12 244 ASP A CA 1
ATOM 1852 C C . ASP A 1 244 ? -5.094 6.616 -7.670 1.00 90.12 244 ASP A C 1
ATOM 1854 O O . ASP A 1 244 ? -5.054 6.003 -8.733 1.00 90.12 244 ASP A O 1
ATOM 1858 N N . ARG A 1 245 ? -5.857 6.163 -6.669 1.00 93.06 245 ARG A N 1
ATOM 1859 C CA . ARG A 1 245 ? -6.793 5.046 -6.862 1.00 93.06 245 ARG A CA 1
ATOM 1860 C C . ARG A 1 245 ? -8.082 5.548 -7.519 1.00 93.06 245 ARG A C 1
ATOM 1862 O O . ARG A 1 245 ? -9.108 5.746 -6.870 1.00 93.06 245 ARG A O 1
ATOM 1869 N N . THR A 1 246 ? -7.983 5.799 -8.821 1.00 87.25 246 THR A N 1
ATOM 1870 C CA . THR A 1 246 ? -9.080 6.305 -9.655 1.00 87.25 246 THR A CA 1
ATOM 1871 C C . THR A 1 246 ? -10.022 5.189 -10.134 1.00 87.25 246 THR A C 1
ATOM 1873 O O . THR A 1 246 ? -9.699 4.002 -10.028 1.00 87.25 246 THR A O 1
ATOM 1876 N N . ALA A 1 247 ? -11.173 5.594 -10.674 1.00 84.62 247 ALA A N 1
ATOM 1877 C CA . ALA A 1 247 ? -12.226 4.736 -11.211 1.00 84.62 247 ALA A CA 1
ATOM 1878 C C . ALA A 1 247 ? -12.121 4.521 -12.737 1.00 84.62 247 ALA A C 1
ATOM 1880 O O . ALA A 1 247 ? -11.527 5.310 -13.476 1.00 84.62 247 ALA A O 1
ATOM 1881 N N . GLY A 1 248 ? -12.816 3.502 -13.250 1.00 83.06 248 GLY A N 1
ATOM 1882 C CA . GLY A 1 248 ? -13.134 3.393 -14.679 1.00 83.06 248 GLY A CA 1
ATOM 1883 C C . GLY A 1 248 ? -11.944 3.060 -15.591 1.00 83.06 248 GLY A C 1
ATOM 1884 O O . GLY A 1 248 ? -11.281 2.038 -15.416 1.00 83.06 248 GLY A O 1
ATOM 1885 N N . ARG A 1 249 ? -11.720 3.865 -16.642 1.00 79.44 249 ARG A N 1
ATOM 1886 C CA . ARG A 1 249 ? -10.732 3.558 -17.700 1.00 79.44 249 ARG A CA 1
ATOM 1887 C C . ARG A 1 249 ? -9.297 3.545 -17.169 1.00 79.44 249 ARG A C 1
ATOM 1889 O O . ARG A 1 249 ? -8.540 2.619 -17.471 1.00 79.44 249 ARG A O 1
ATOM 1896 N N . ASP A 1 250 ? -8.974 4.552 -16.367 1.00 83.06 250 ASP A N 1
ATOM 1897 C CA . ASP A 1 250 ? -7.626 4.843 -15.877 1.00 83.06 250 ASP A CA 1
ATOM 1898 C C . ASP A 1 250 ? -7.416 4.309 -14.448 1.00 83.06 250 ASP A C 1
ATOM 1900 O O . ASP A 1 250 ? -6.517 4.745 -13.735 1.00 83.06 250 ASP A O 1
ATOM 1904 N N . ALA A 1 251 ? -8.255 3.354 -14.028 1.00 88.69 251 ALA A N 1
ATOM 1905 C CA . ALA A 1 251 ? -8.222 2.802 -12.685 1.00 88.69 251 ALA A CA 1
ATOM 1906 C C . ALA A 1 251 ? -6.902 2.088 -12.371 1.00 88.69 251 ALA A C 1
ATOM 1908 O O . ALA A 1 251 ? -6.397 1.288 -13.162 1.00 88.69 251 ALA A O 1
ATOM 1909 N N . ASN A 1 252 ? -6.419 2.260 -11.146 1.00 92.06 252 ASN A N 1
ATOM 1910 C CA . ASN A 1 252 ? -5.213 1.595 -10.650 1.00 92.06 252 ASN A CA 1
ATOM 1911 C C . ASN A 1 252 ? -5.555 0.305 -9.879 1.00 92.06 252 ASN A C 1
ATOM 1913 O O . ASN A 1 252 ? -4.993 0.003 -8.829 1.00 92.06 252 ASN A O 1
ATOM 1917 N N . TYR A 1 253 ? -6.520 -0.465 -10.390 1.00 94.00 253 TYR A N 1
ATOM 1918 C CA . TYR A 1 253 ? -6.884 -1.788 -9.878 1.00 94.00 253 TYR A CA 1
ATOM 1919 C C . TYR A 1 253 ? -7.335 -2.737 -11.000 1.00 94.00 253 TYR A C 1
ATOM 1921 O O . TYR A 1 253 ? -7.908 -2.320 -12.012 1.00 94.00 253 TYR A O 1
ATOM 1929 N N . LEU A 1 254 ? -7.052 -4.024 -10.831 1.00 92.88 254 LEU A N 1
ATOM 1930 C CA . LEU A 1 254 ? -7.336 -5.112 -11.764 1.00 92.88 254 LEU A CA 1
ATOM 1931 C C . LEU A 1 254 ? -8.262 -6.153 -11.126 1.00 92.88 254 LEU A C 1
ATOM 1933 O O . LEU A 1 254 ? -8.498 -6.143 -9.919 1.00 92.88 254 LEU A O 1
ATOM 1937 N N . ILE A 1 255 ? -8.743 -7.067 -11.968 1.00 91.81 255 ILE A N 1
ATOM 1938 C CA . ILE A 1 255 ? -9.431 -8.292 -11.569 1.00 91.81 255 ILE A CA 1
ATOM 1939 C C . ILE A 1 255 ? -8.567 -9.494 -11.974 1.00 91.81 255 ILE A C 1
ATOM 1941 O O . ILE A 1 255 ? -8.155 -9.585 -13.135 1.00 91.81 255 ILE A O 1
ATOM 1945 N N . ASP A 1 256 ? -8.258 -10.382 -11.027 1.00 91.94 256 ASP A N 1
ATOM 1946 C CA . ASP A 1 256 ? -7.494 -11.608 -11.296 1.00 91.94 256 ASP A CA 1
ATOM 1947 C C . ASP A 1 256 ? -8.349 -12.671 -12.030 1.00 91.94 256 ASP A C 1
ATOM 1949 O O . ASP A 1 256 ? -9.533 -12.473 -12.324 1.00 91.94 256 ASP A O 1
ATOM 1953 N N . LEU A 1 257 ? -7.759 -13.830 -12.347 1.00 91.06 257 LEU A N 1
ATOM 1954 C CA . LEU A 1 257 ? -8.483 -14.940 -12.989 1.00 91.06 257 LEU A CA 1
ATOM 1955 C C . LEU A 1 257 ? -9.601 -15.550 -12.122 1.00 91.06 257 LEU A C 1
ATOM 1957 O O . LEU A 1 257 ? -10.509 -16.172 -12.675 1.00 91.06 257 LEU A O 1
ATOM 1961 N N . ASN A 1 258 ? -9.546 -15.377 -10.801 1.00 90.88 258 ASN A N 1
ATOM 1962 C CA . ASN A 1 258 ? -10.520 -15.893 -9.839 1.00 90.88 258 ASN A CA 1
ATOM 1963 C C . ASN A 1 258 ? -11.655 -14.891 -9.555 1.00 90.88 258 ASN A C 1
ATOM 1965 O O . ASN A 1 258 ? -12.645 -15.254 -8.924 1.00 90.88 258 ASN A O 1
ATOM 1969 N N . GLY A 1 259 ? -11.531 -13.648 -10.030 1.00 90.75 259 GLY A N 1
ATOM 1970 C CA . GLY A 1 259 ? -12.483 -12.566 -9.792 1.00 90.75 259 GLY A CA 1
ATOM 1971 C C . GLY A 1 259 ? -12.121 -11.635 -8.628 1.00 90.75 259 GLY A C 1
ATOM 1972 O O . GLY A 1 259 ? -12.929 -10.775 -8.285 1.00 90.75 259 GLY A O 1
ATOM 1973 N N . ASN A 1 260 ? -10.937 -11.781 -8.031 1.00 93.81 260 ASN A N 1
ATOM 1974 C CA . ASN A 1 260 ? -10.485 -10.955 -6.913 1.00 93.81 260 ASN A CA 1
ATOM 1975 C C . ASN A 1 260 ? -9.964 -9.594 -7.375 1.00 93.81 260 ASN A C 1
ATOM 1977 O O . ASN A 1 260 ? -9.355 -9.470 -8.441 1.00 93.81 260 ASN A O 1
ATOM 1981 N N . LEU A 1 261 ? -10.138 -8.594 -6.515 1.00 95.44 261 LEU A N 1
ATOM 1982 C CA . LEU A 1 261 ? -9.519 -7.281 -6.628 1.00 95.44 261 LEU A CA 1
ATOM 1983 C C . LEU A 1 261 ? -7.993 -7.366 -6.447 1.00 95.44 261 LEU A C 1
ATOM 1985 O O . LEU A 1 261 ? -7.515 -7.918 -5.459 1.00 95.44 261 LEU A O 1
ATOM 1989 N N . ALA A 1 262 ? -7.238 -6.759 -7.366 1.00 96.25 262 ALA A N 1
ATOM 1990 C CA . ALA A 1 262 ? -5.787 -6.604 -7.265 1.00 96.25 262 ALA A CA 1
ATOM 1991 C C . ALA A 1 262 ? -5.377 -5.134 -7.465 1.00 96.25 262 ALA A C 1
ATOM 1993 O O . ALA A 1 262 ? -5.584 -4.556 -8.533 1.00 96.25 262 ALA A O 1
ATOM 1994 N N . LEU A 1 263 ? -4.790 -4.517 -6.445 1.00 96.88 263 LEU A N 1
ATOM 1995 C CA . LEU A 1 263 ? -4.352 -3.124 -6.430 1.00 96.88 263 LEU A CA 1
ATOM 1996 C C . LEU A 1 263 ? -2.941 -2.992 -7.013 1.00 96.88 263 LEU A C 1
ATOM 1998 O O . LEU A 1 263 ? -1.980 -3.573 -6.508 1.00 96.88 263 LEU A O 1
ATOM 2002 N N . ILE A 1 264 ? -2.824 -2.196 -8.072 1.00 95.31 264 ILE A N 1
ATOM 2003 C CA . ILE A 1 264 ? -1.572 -1.920 -8.790 1.00 95.31 264 ILE A CA 1
ATOM 2004 C C . ILE A 1 264 ? -1.207 -0.438 -8.657 1.00 95.31 264 ILE A C 1
ATOM 2006 O O . ILE A 1 264 ? -1.947 0.326 -8.045 1.00 95.31 264 ILE A O 1
ATOM 2010 N N . ASP A 1 265 ? -0.086 -0.025 -9.238 1.00 93.38 265 ASP A N 1
ATOM 2011 C CA . ASP A 1 265 ? 0.281 1.385 -9.411 1.00 93.38 265 ASP A CA 1
ATOM 2012 C C . ASP A 1 265 ? 0.221 2.214 -8.108 1.00 93.38 265 ASP A C 1
ATOM 2014 O O . ASP A 1 265 ? -0.416 3.265 -8.005 1.00 93.38 265 ASP A O 1
ATOM 2018 N N . ASN A 1 266 ? 0.880 1.700 -7.064 1.00 95.19 266 ASN A N 1
ATOM 2019 C CA . ASN A 1 266 ? 0.874 2.266 -5.715 1.00 95.19 266 ASN A CA 1
ATOM 2020 C C . ASN A 1 266 ? 2.004 3.288 -5.483 1.00 95.19 266 ASN A C 1
ATOM 2022 O O . ASN A 1 266 ? 2.167 3.777 -4.359 1.00 95.19 266 ASN A O 1
ATOM 2026 N N . GLU A 1 267 ? 2.787 3.654 -6.508 1.00 92.06 267 GLU A N 1
ATOM 2027 C CA . GLU A 1 267 ? 3.928 4.576 -6.386 1.00 92.06 267 GLU A CA 1
ATOM 2028 C C . GLU A 1 267 ? 3.555 5.984 -5.889 1.00 92.06 267 GLU A C 1
ATOM 2030 O O . GLU A 1 267 ? 4.421 6.728 -5.406 1.00 92.06 267 GLU A O 1
ATOM 2035 N N . LEU A 1 268 ? 2.270 6.344 -5.989 1.00 90.31 268 LEU A N 1
ATOM 2036 C CA . LEU A 1 268 ? 1.680 7.607 -5.536 1.00 90.31 268 LEU A CA 1
ATOM 2037 C C . LEU A 1 268 ? 1.072 7.499 -4.123 1.00 90.31 268 LEU A C 1
ATOM 2039 O O . LEU A 1 268 ? 0.079 8.150 -3.811 1.00 90.31 268 LEU A O 1
ATOM 2043 N N . SER A 1 269 ? 1.685 6.685 -3.262 1.00 92.88 269 SER A N 1
ATOM 2044 C CA . SER A 1 269 ? 1.324 6.520 -1.846 1.00 92.88 269 SER A CA 1
ATOM 2045 C C . SER A 1 269 ? 2.351 7.160 -0.900 1.00 92.88 269 SER A C 1
ATOM 2047 O O . SER A 1 269 ? 3.389 7.664 -1.331 1.00 92.88 269 SER A O 1
ATOM 2049 N N . LEU A 1 270 ? 2.084 7.099 0.409 1.00 93.31 270 LEU A N 1
ATOM 2050 C CA . LEU A 1 270 ? 2.976 7.500 1.507 1.00 93.31 270 LEU A CA 1
ATOM 2051 C C . LEU A 1 270 ? 3.575 8.913 1.336 1.00 93.31 270 LEU A C 1
ATOM 2053 O O . LEU A 1 270 ? 4.797 9.084 1.369 1.00 93.31 270 LEU A O 1
ATOM 2057 N N . PRO A 1 271 ? 2.741 9.955 1.156 1.00 89.56 271 PRO A N 1
ATOM 2058 C CA . PRO A 1 271 ? 3.241 11.306 0.975 1.00 89.56 271 PRO A CA 1
ATOM 2059 C C . PRO A 1 271 ? 3.897 11.862 2.241 1.00 89.56 271 PRO A C 1
ATOM 2061 O O . PRO A 1 271 ? 3.394 11.728 3.359 1.00 89.56 271 PRO A O 1
ATOM 2064 N N . THR A 1 272 ? 4.999 12.582 2.049 1.00 85.06 272 THR A N 1
ATOM 2065 C CA . THR A 1 272 ? 5.753 13.224 3.132 1.00 85.06 272 THR A CA 1
ATOM 2066 C C . THR A 1 272 ? 5.136 14.546 3.591 1.00 85.06 272 THR A C 1
ATOM 2068 O O . THR A 1 272 ? 5.414 14.985 4.707 1.00 85.06 272 THR A O 1
ATOM 2071 N N . ALA A 1 273 ? 4.288 15.189 2.781 1.00 74.50 273 ALA A N 1
ATOM 2072 C CA . ALA A 1 273 ? 3.656 16.468 3.094 1.00 74.50 273 ALA A CA 1
ATOM 2073 C C . ALA A 1 273 ? 2.205 16.537 2.589 1.00 74.50 273 ALA A C 1
ATOM 2075 O O . ALA A 1 273 ? 1.966 16.710 1.405 1.00 74.50 273 ALA A O 1
ATOM 2076 N N . ILE A 1 274 ? 1.234 16.494 3.509 1.00 65.19 274 ILE A N 1
ATOM 2077 C CA . ILE A 1 274 ? -0.204 16.614 3.180 1.00 65.19 274 ILE A CA 1
ATOM 2078 C C . ILE A 1 274 ? -0.575 18.037 2.696 1.00 65.19 274 ILE A C 1
ATOM 2080 O O . ILE A 1 274 ? -1.553 18.227 1.987 1.00 65.19 274 ILE A O 1
ATOM 2084 N N . ARG A 1 275 ? 0.216 19.066 3.037 1.00 57.19 275 ARG A N 1
ATOM 2085 C CA . ARG A 1 275 ? -0.116 20.473 2.721 1.00 57.19 275 ARG A CA 1
ATOM 2086 C C . ARG A 1 275 ? -0.176 20.796 1.224 1.00 57.19 275 ARG A C 1
ATOM 2088 O O . ARG A 1 275 ? -0.910 21.706 0.861 1.00 57.19 275 ARG A O 1
ATOM 2095 N N . ASP A 1 276 ? 0.543 20.046 0.394 1.00 53.59 276 ASP A N 1
ATOM 2096 C CA . ASP A 1 276 ? 0.658 20.297 -1.050 1.00 53.59 276 ASP A CA 1
ATOM 2097 C C . ASP A 1 276 ? -0.208 19.327 -1.886 1.00 53.59 276 ASP A C 1
ATOM 2099 O O . ASP A 1 276 ? -0.127 19.289 -3.113 1.00 53.59 276 ASP A O 1
ATOM 2103 N N . ILE A 1 277 ? -1.057 18.540 -1.214 1.00 59.88 277 ILE A N 1
ATOM 2104 C CA . ILE A 1 277 ? -1.967 17.539 -1.787 1.00 59.88 277 ILE A CA 1
ATOM 2105 C C . ILE A 1 277 ? -3.316 17.651 -1.092 1.00 59.88 277 ILE A C 1
ATOM 2107 O O . ILE A 1 277 ? -3.552 17.101 -0.021 1.00 59.88 277 ILE A O 1
ATOM 2111 N N . SER A 1 278 ? -4.230 18.369 -1.733 1.00 60.03 278 SER A N 1
ATOM 2112 C CA . SER A 1 278 ? -5.522 18.734 -1.152 1.00 60.03 278 SER A CA 1
ATOM 2113 C C . SER A 1 278 ? -6.491 17.564 -0.933 1.00 60.03 278 SER A C 1
ATOM 2115 O O . SER A 1 278 ? -7.533 17.771 -0.312 1.00 60.03 278 SER A O 1
ATOM 2117 N N . ARG A 1 279 ? -6.217 16.374 -1.493 1.00 78.44 279 ARG A N 1
ATOM 2118 C CA . ARG A 1 279 ? -7.203 15.295 -1.688 1.00 78.44 279 ARG A CA 1
ATOM 2119 C C . ARG A 1 279 ? -6.559 13.916 -1.570 1.00 78.44 279 ARG A C 1
ATOM 2121 O O . ARG A 1 279 ? -5.599 13.630 -2.285 1.00 78.44 279 ARG A O 1
ATOM 2128 N N . LEU A 1 280 ? -7.133 13.058 -0.727 1.00 87.12 280 LEU A N 1
ATOM 2129 C CA . LEU A 1 280 ? -6.938 11.611 -0.824 1.00 87.12 280 LEU A CA 1
ATOM 2130 C C . LEU A 1 280 ? -7.832 11.106 -1.961 1.00 87.12 280 LEU A C 1
ATOM 2132 O O . LEU A 1 280 ? -9.002 11.479 -2.036 1.00 87.12 280 LEU A O 1
ATOM 2136 N N . LYS A 1 281 ? -7.276 10.292 -2.859 1.00 88.44 281 LYS A N 1
ATOM 2137 C CA . LYS A 1 281 ? -7.945 9.843 -4.084 1.00 88.44 281 LYS A CA 1
ATOM 2138 C C . LYS A 1 281 ? -8.054 8.326 -4.069 1.00 88.44 281 LYS A C 1
ATOM 2140 O O . LYS A 1 281 ? -7.186 7.630 -4.590 1.00 88.44 281 LYS A O 1
ATOM 2145 N N . SER A 1 282 ? -9.121 7.834 -3.449 1.00 93.44 282 SER A N 1
ATOM 2146 C CA . SER A 1 282 ? -9.503 6.428 -3.513 1.00 93.44 282 SER A CA 1
ATOM 2147 C C . SER A 1 282 ? -11.012 6.284 -3.463 1.00 93.44 282 SER A C 1
ATOM 2149 O O . SER A 1 282 ? -11.654 6.680 -2.490 1.00 93.44 282 SER A O 1
ATOM 2151 N N . GLU A 1 283 ? -11.564 5.695 -4.522 1.00 93.06 283 GLU A N 1
ATOM 2152 C CA . GLU A 1 283 ? -12.981 5.346 -4.619 1.00 93.06 283 GLU A CA 1
ATOM 2153 C C . GLU A 1 283 ? -13.385 4.352 -3.511 1.00 93.06 283 GLU A C 1
ATOM 2155 O O . GLU A 1 283 ? -14.456 4.488 -2.924 1.00 93.06 283 GLU A O 1
ATOM 2160 N N . PHE A 1 284 ? -12.488 3.431 -3.124 1.00 96.12 284 PHE A N 1
ATOM 2161 C CA . PHE A 1 284 ? -12.703 2.515 -1.997 1.00 96.12 284 PHE A CA 1
ATOM 2162 C C . PHE A 1 284 ? -12.784 3.258 -0.656 1.00 96.12 284 PHE A C 1
ATOM 2164 O O . PHE A 1 284 ? -13.696 3.007 0.129 1.00 96.12 284 PHE A O 1
ATOM 2171 N N . VAL A 1 285 ? -11.872 4.206 -0.396 1.00 95.88 285 VAL A N 1
ATOM 2172 C CA . VAL A 1 285 ? -11.922 5.026 0.832 1.00 95.88 285 VAL A CA 1
ATOM 2173 C C . VAL A 1 285 ? -13.175 5.892 0.861 1.00 95.88 285 VAL A C 1
ATOM 2175 O O . VAL A 1 285 ? -13.810 5.994 1.907 1.00 95.88 285 VAL A O 1
ATOM 2178 N N . HIS A 1 286 ? -13.556 6.491 -0.270 1.00 93.00 286 HIS A N 1
ATOM 2179 C CA . HIS A 1 286 ? -14.789 7.266 -0.349 1.00 93.00 286 HIS A CA 1
ATOM 2180 C C . HIS A 1 286 ? -16.026 6.399 -0.067 1.00 93.00 286 HIS A C 1
ATOM 2182 O O . HIS A 1 286 ? -16.893 6.809 0.702 1.00 93.00 286 HIS A O 1
ATOM 2188 N N . MET A 1 287 ? -16.078 5.185 -0.622 1.00 94.69 287 MET A N 1
ATOM 2189 C CA . MET A 1 287 ? -17.176 4.246 -0.394 1.00 94.69 287 MET A CA 1
ATOM 2190 C C . MET A 1 287 ? -17.300 3.810 1.073 1.00 94.69 287 MET A C 1
ATOM 2192 O O . MET A 1 287 ? -18.418 3.594 1.521 1.00 94.69 287 MET A O 1
ATOM 2196 N N . HIS A 1 288 ? -16.196 3.719 1.827 1.00 96.81 288 HIS A N 1
ATOM 2197 C CA . HIS A 1 288 ? -16.173 3.153 3.190 1.00 96.81 288 HIS A CA 1
ATOM 2198 C C . HIS A 1 288 ? -15.953 4.157 4.332 1.00 96.81 288 HIS A C 1
ATOM 2200 O O . HIS A 1 288 ? -15.933 3.773 5.504 1.00 96.81 288 HIS A O 1
ATOM 2206 N N . VAL A 1 289 ? -15.817 5.454 4.043 1.00 96.00 289 VAL A N 1
ATOM 2207 C CA . VAL A 1 289 ? -15.649 6.472 5.092 1.00 96.00 289 VAL A CA 1
ATOM 2208 C C . VAL A 1 289 ? -16.872 6.533 6.024 1.00 96.00 289 VAL A C 1
ATOM 2210 O O . VAL A 1 289 ? -18.025 6.498 5.604 1.00 96.00 289 VAL A O 1
ATOM 2213 N N . ASN A 1 290 ? -16.604 6.622 7.326 1.00 96.12 290 ASN A N 1
ATOM 2214 C CA . ASN A 1 290 ? -17.527 6.564 8.464 1.00 96.12 290 ASN A CA 1
ATOM 2215 C C . ASN A 1 290 ? -18.319 5.251 8.640 1.00 96.12 290 ASN A C 1
ATOM 2217 O O . ASN A 1 290 ? -19.012 5.095 9.655 1.00 96.12 290 ASN A O 1
ATOM 2221 N N . GLN A 1 291 ? -18.165 4.275 7.744 1.00 97.81 291 GLN A N 1
ATOM 2222 C CA . GLN A 1 291 ? -18.784 2.955 7.865 1.00 97.81 291 GLN A CA 1
ATOM 2223 C C . GLN A 1 291 ? -17.950 2.052 8.776 1.00 97.81 291 GLN A C 1
ATOM 2225 O O . GLN A 1 291 ? -16.723 2.043 8.703 1.00 97.81 291 GLN A O 1
ATOM 2230 N N . ARG A 1 292 ? -18.610 1.311 9.674 1.00 98.19 292 ARG A N 1
ATOM 2231 C CA . ARG A 1 292 ? -17.912 0.334 10.519 1.00 98.19 292 ARG A CA 1
ATOM 2232 C C . ARG A 1 292 ? -17.430 -0.811 9.631 1.00 98.19 292 ARG A C 1
ATOM 2234 O O . ARG A 1 292 ? -18.228 -1.345 8.869 1.00 98.19 292 ARG A O 1
ATOM 2241 N N . LEU A 1 293 ? -16.165 -1.194 9.770 1.00 98.62 293 LEU A N 1
ATOM 2242 C CA . LEU A 1 293 ? -15.612 -2.350 9.068 1.00 98.62 293 LEU A CA 1
ATOM 2243 C C . LEU A 1 293 ? -16.317 -3.648 9.498 1.00 98.62 293 LEU A C 1
ATOM 2245 O O . LEU A 1 293 ? -16.747 -3.796 10.648 1.00 98.62 293 LEU A O 1
ATOM 2249 N N . ASN A 1 294 ? -16.388 -4.605 8.577 1.00 98.56 294 ASN A N 1
ATOM 2250 C CA . ASN A 1 294 ? -16.826 -5.970 8.846 1.00 98.56 294 ASN A CA 1
ATOM 2251 C C . ASN A 1 294 ? -15.881 -6.622 9.859 1.00 98.56 294 ASN A C 1
ATOM 2253 O O . ASN A 1 294 ? -14.678 -6.359 9.839 1.00 98.56 294 ASN A O 1
ATOM 2257 N N . ASP A 1 295 ? -16.406 -7.501 10.715 1.00 98.44 295 ASP A N 1
ATOM 2258 C CA . ASP A 1 295 ? -15.646 -8.040 11.850 1.00 98.44 295 ASP A CA 1
ATOM 2259 C C . ASP A 1 295 ? -14.355 -8.763 11.426 1.00 98.44 295 ASP A C 1
ATOM 2261 O O . ASP A 1 295 ? -13.331 -8.597 12.084 1.00 98.44 295 ASP A O 1
ATOM 2265 N N . ASP A 1 296 ? -14.354 -9.468 10.288 1.00 98.25 296 ASP A N 1
ATOM 2266 C CA . ASP A 1 296 ? -13.156 -10.125 9.740 1.00 98.25 296 ASP A CA 1
ATOM 2267 C C . ASP A 1 296 ? -12.071 -9.120 9.309 1.00 98.25 296 ASP A C 1
ATOM 2269 O O . ASP A 1 296 ? -10.888 -9.299 9.608 1.00 98.25 296 ASP A O 1
ATOM 2273 N N . VAL A 1 297 ? -12.464 -8.031 8.637 1.00 98.62 297 VAL A N 1
ATOM 2274 C CA . VAL A 1 297 ? -11.541 -6.967 8.199 1.00 98.62 297 VAL A CA 1
ATOM 2275 C C . VAL A 1 297 ? -11.044 -6.181 9.411 1.00 98.62 297 VAL A C 1
ATOM 2277 O O . VAL A 1 297 ? -9.854 -5.892 9.527 1.00 98.62 297 VAL A O 1
ATOM 2280 N N . LEU A 1 298 ? -11.927 -5.890 10.368 1.00 98.62 298 LEU A N 1
ATOM 2281 C CA . LEU A 1 298 ? -11.568 -5.233 11.618 1.00 98.62 298 LEU A CA 1
ATOM 2282 C C . LEU A 1 298 ? -10.588 -6.083 12.438 1.00 98.62 298 LEU A C 1
ATOM 2284 O O . LEU A 1 298 ? -9.590 -5.551 12.916 1.00 98.62 298 LEU A O 1
ATOM 2288 N N . ALA A 1 299 ? -10.818 -7.393 12.566 1.00 98.38 299 ALA A N 1
ATOM 2289 C CA . ALA A 1 299 ? -9.925 -8.305 13.280 1.00 98.38 299 ALA A CA 1
ATOM 2290 C C . ALA A 1 299 ? -8.518 -8.325 12.663 1.00 98.38 299 ALA A C 1
ATOM 2292 O O . ALA A 1 299 ? -7.527 -8.244 13.392 1.00 98.38 299 ALA A O 1
ATOM 2293 N N . LYS A 1 300 ? -8.427 -8.343 11.327 1.00 98.50 300 LYS A N 1
ATOM 2294 C CA . LYS A 1 300 ? -7.169 -8.187 10.581 1.00 98.50 300 LYS A CA 1
ATOM 2295 C C . LYS A 1 300 ? -6.458 -6.864 10.901 1.00 98.50 300 LYS A C 1
ATOM 2297 O O . LYS A 1 300 ? -5.276 -6.869 11.241 1.00 98.50 300 LYS A O 1
ATOM 2302 N N . VAL A 1 301 ? -7.177 -5.738 10.884 1.00 98.50 301 VAL A N 1
ATOM 2303 C CA . VAL A 1 301 ? -6.610 -4.418 11.226 1.00 98.50 301 VAL A CA 1
ATOM 2304 C C . VAL A 1 301 ? -6.153 -4.341 12.686 1.00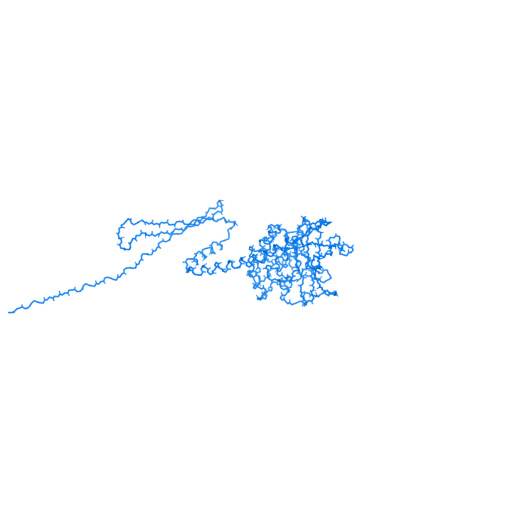 98.50 301 VAL A C 1
ATOM 2306 O O . VAL A 1 301 ? -5.092 -3.784 12.962 1.00 98.50 301 VAL A O 1
ATOM 2309 N N . GLN A 1 302 ? -6.909 -4.913 13.626 1.00 98.44 302 GLN A N 1
ATOM 2310 C CA . GLN A 1 302 ? -6.550 -4.956 15.051 1.00 98.44 302 GLN A CA 1
ATOM 2311 C C . GLN A 1 302 ? -5.351 -5.875 15.338 1.00 98.44 302 GLN A C 1
ATOM 2313 O O . GLN A 1 302 ? -4.617 -5.646 16.298 1.00 98.44 302 GLN A O 1
ATOM 2318 N N . ALA A 1 303 ? -5.123 -6.903 14.512 1.00 97.94 303 ALA A N 1
ATOM 2319 C CA . ALA A 1 303 ? -3.986 -7.808 14.658 1.00 97.94 303 ALA A CA 1
ATOM 2320 C C . ALA A 1 303 ? -2.637 -7.158 14.287 1.00 97.94 303 ALA A C 1
ATOM 2322 O O . ALA A 1 303 ? -1.596 -7.594 14.786 1.00 97.94 303 ALA A O 1
ATOM 2323 N N . LEU A 1 304 ? -2.633 -6.114 13.447 1.00 98.12 304 LEU A N 1
ATOM 2324 C CA . LEU A 1 304 ? -1.408 -5.422 13.045 1.00 98.12 304 LEU A CA 1
ATOM 2325 C C . LEU A 1 304 ? -0.879 -4.508 14.161 1.00 98.12 304 LEU A C 1
ATOM 2327 O O . LEU A 1 304 ? -1.407 -3.425 14.420 1.00 98.12 304 LEU A O 1
ATOM 2331 N N . HIS A 1 305 ? 0.237 -4.896 14.780 1.00 97.94 305 HIS A N 1
ATOM 2332 C CA . HIS A 1 305 ? 0.901 -4.051 15.766 1.00 97.94 305 HIS A CA 1
ATOM 2333 C C . HIS A 1 305 ? 1.608 -2.857 15.082 1.00 97.94 305 HIS A C 1
ATOM 2335 O O . HIS A 1 305 ? 2.393 -3.079 14.154 1.00 97.94 305 HIS A O 1
ATOM 2341 N N . PRO A 1 306 ? 1.449 -1.603 15.562 1.00 98.19 306 PRO A N 1
ATOM 2342 C CA . PRO A 1 306 ? 2.023 -0.413 14.918 1.00 98.19 306 PRO A CA 1
ATOM 2343 C C . PRO A 1 306 ? 3.534 -0.489 14.643 1.00 98.19 306 PRO A C 1
ATOM 2345 O O . PRO A 1 306 ? 4.005 -0.046 13.599 1.00 98.19 306 PRO A O 1
ATOM 2348 N N . GLU A 1 307 ? 4.311 -1.116 15.528 1.00 97.81 307 GLU A N 1
ATOM 2349 C CA . GLU A 1 307 ? 5.761 -1.267 15.321 1.00 97.81 307 GLU A CA 1
ATOM 2350 C C . GLU A 1 307 ? 6.140 -2.251 14.192 1.00 97.81 307 GLU A C 1
ATOM 2352 O O . GLU A 1 307 ? 7.235 -2.138 13.647 1.00 97.81 307 GLU A O 1
ATOM 2357 N N . GLN A 1 308 ? 5.250 -3.165 13.775 1.00 97.38 308 GLN A N 1
ATOM 2358 C CA . GLN A 1 308 ? 5.469 -3.980 12.567 1.00 97.38 308 GLN A CA 1
ATOM 2359 C C . GLN A 1 308 ? 5.343 -3.118 11.306 1.00 97.38 308 GLN A C 1
ATOM 2361 O O . GLN A 1 308 ? 6.209 -3.182 10.434 1.00 97.38 308 GLN A O 1
ATOM 2366 N N . LEU A 1 309 ? 4.312 -2.263 11.246 1.00 98.25 309 LEU A N 1
ATOM 2367 C CA . LEU A 1 309 ? 4.141 -1.278 10.174 1.00 98.25 309 LEU A CA 1
ATOM 2368 C C . LEU A 1 309 ? 5.326 -0.301 10.137 1.00 98.25 309 LEU A C 1
ATOM 2370 O O . LEU A 1 309 ? 5.895 -0.064 9.073 1.00 98.25 309 LEU A O 1
ATOM 2374 N N . ARG A 1 310 ? 5.752 0.218 11.300 1.00 98.19 310 ARG A N 1
ATOM 2375 C CA . ARG A 1 310 ? 6.932 1.091 11.403 1.00 98.19 310 ARG A CA 1
ATOM 2376 C C . ARG A 1 310 ? 8.183 0.417 10.841 1.00 98.19 310 ARG A C 1
ATOM 2378 O O . ARG A 1 310 ? 8.868 1.038 10.034 1.00 98.19 310 ARG A O 1
ATOM 2385 N N . GLY A 1 311 ? 8.467 -0.819 11.259 1.00 95.94 311 GLY A N 1
ATOM 2386 C CA . GLY A 1 311 ? 9.632 -1.581 10.806 1.00 95.94 311 GLY A CA 1
ATOM 2387 C C . GLY A 1 311 ? 9.631 -1.790 9.293 1.00 95.94 311 GLY A C 1
ATOM 2388 O O . GLY A 1 311 ? 10.556 -1.352 8.620 1.00 95.94 311 GLY A O 1
ATOM 2389 N N . ALA A 1 312 ? 8.550 -2.345 8.737 1.00 95.81 312 ALA A N 1
ATOM 2390 C CA . ALA A 1 312 ? 8.479 -2.660 7.309 1.00 95.81 312 ALA A CA 1
ATOM 2391 C C . ALA A 1 312 ? 8.599 -1.432 6.386 1.00 95.81 312 ALA A C 1
ATOM 2393 O O . ALA A 1 312 ? 9.153 -1.549 5.292 1.00 95.81 312 ALA A O 1
ATOM 2394 N N . LEU A 1 313 ? 8.112 -0.259 6.816 1.00 96.94 313 LEU A N 1
ATOM 2395 C CA . LEU A 1 313 ? 8.303 0.998 6.083 1.00 96.94 313 LEU A CA 1
ATOM 2396 C C . LEU A 1 313 ? 9.714 1.581 6.276 1.00 96.94 313 LEU A C 1
ATOM 2398 O O . LEU A 1 313 ? 10.294 2.112 5.331 1.00 96.94 313 LEU A O 1
ATOM 2402 N N . HIS A 1 314 ? 10.283 1.475 7.479 1.00 96.50 314 HIS A N 1
ATOM 2403 C CA . HIS A 1 314 ? 11.643 1.933 7.772 1.00 96.50 314 HIS A CA 1
ATOM 2404 C C . HIS A 1 314 ? 12.704 1.122 7.010 1.00 96.50 314 HIS A C 1
ATOM 2406 O O . HIS A 1 314 ? 13.650 1.700 6.483 1.00 96.50 314 HIS A O 1
ATOM 2412 N N . ASP A 1 315 ? 12.518 -0.194 6.882 1.00 94.69 315 ASP A N 1
ATOM 2413 C CA . ASP A 1 315 ? 13.403 -1.096 6.127 1.00 94.69 315 ASP A CA 1
ATOM 2414 C C . ASP A 1 315 ? 13.401 -0.815 4.611 1.00 94.69 315 ASP A C 1
ATOM 2416 O O . ASP A 1 315 ? 14.283 -1.271 3.887 1.00 94.69 315 ASP A O 1
ATOM 2420 N N . LEU A 1 316 ? 12.416 -0.054 4.125 1.00 94.38 316 LEU A N 1
ATOM 2421 C CA . LEU A 1 316 ? 12.345 0.470 2.759 1.00 94.38 316 LEU A CA 1
ATOM 2422 C C . LEU A 1 316 ? 12.835 1.924 2.657 1.00 94.38 316 LEU A C 1
ATOM 2424 O O . LEU A 1 316 ? 12.647 2.553 1.618 1.00 94.38 316 LEU A O 1
ATOM 2428 N N . GLU A 1 317 ? 13.435 2.469 3.721 1.00 94.69 317 GLU A N 1
ATOM 2429 C CA . GLU A 1 317 ? 13.862 3.871 3.836 1.00 94.69 317 GLU A CA 1
ATOM 2430 C C . GLU A 1 317 ? 12.738 4.884 3.518 1.00 94.69 317 GLU A C 1
ATOM 2432 O O . GLU A 1 317 ? 12.990 5.961 2.972 1.00 94.69 317 GLU A O 1
ATOM 2437 N N . ILE A 1 318 ? 11.481 4.558 3.850 1.00 93.69 318 ILE A N 1
ATOM 2438 C CA . ILE A 1 318 ? 10.377 5.524 3.769 1.00 93.69 318 ILE A CA 1
ATOM 2439 C C . ILE A 1 318 ? 10.599 6.627 4.810 1.00 93.69 318 ILE A C 1
ATOM 2441 O O . ILE A 1 318 ? 11.015 6.378 5.944 1.00 93.69 318 ILE A O 1
ATOM 2445 N N . GLU A 1 319 ? 10.314 7.874 4.443 1.00 92.50 319 GLU A N 1
ATOM 2446 C CA . GLU A 1 319 ? 10.648 9.018 5.278 1.00 92.50 319 GLU A CA 1
ATOM 2447 C C . GLU A 1 319 ? 9.833 9.014 6.591 1.00 92.50 319 GLU A C 1
ATOM 2449 O O . GLU A 1 319 ? 8.612 8.811 6.559 1.00 92.50 319 GLU A O 1
ATOM 2454 N N . PRO A 1 320 ? 10.433 9.332 7.760 1.00 93.50 320 PRO A N 1
ATOM 2455 C CA . PRO A 1 320 ? 9.761 9.220 9.062 1.00 93.50 320 PRO A CA 1
ATOM 2456 C C . PRO A 1 320 ? 8.415 9.953 9.175 1.00 93.50 320 PRO A C 1
ATOM 2458 O O . PRO A 1 320 ? 7.544 9.544 9.941 1.00 93.50 320 PRO A O 1
ATOM 2461 N N . ARG A 1 321 ? 8.216 11.032 8.406 1.00 90.94 321 ARG A N 1
ATOM 2462 C CA . ARG A 1 321 ? 6.949 11.775 8.367 1.00 90.94 321 ARG A CA 1
ATOM 2463 C C . ARG A 1 321 ? 5.834 11.012 7.643 1.00 90.94 321 ARG A C 1
ATOM 2465 O O . ARG A 1 321 ? 4.699 11.056 8.109 1.00 90.94 321 ARG A O 1
ATOM 2472 N N . ALA A 1 322 ? 6.153 10.298 6.563 1.00 92.00 322 ALA A N 1
ATOM 2473 C CA . ALA A 1 322 ? 5.203 9.431 5.871 1.00 92.00 322 ALA A CA 1
ATOM 2474 C C . ALA A 1 322 ? 4.861 8.197 6.725 1.00 92.00 322 ALA A C 1
ATOM 2476 O O . ALA A 1 322 ? 3.685 7.862 6.862 1.00 92.00 322 ALA A O 1
ATOM 2477 N N . ILE A 1 323 ? 5.864 7.605 7.393 1.00 95.56 323 ILE A N 1
ATOM 2478 C CA . ILE A 1 323 ? 5.671 6.515 8.367 1.00 95.56 323 ILE A CA 1
ATOM 2479 C C . ILE A 1 323 ? 4.711 6.943 9.484 1.00 95.56 323 ILE A C 1
ATOM 2481 O O . ILE A 1 323 ? 3.724 6.260 9.742 1.00 95.56 323 ILE A O 1
ATOM 2485 N N . ASN A 1 324 ? 4.955 8.090 10.126 1.00 94.50 324 ASN A N 1
ATOM 2486 C CA . ASN A 1 324 ? 4.081 8.577 11.194 1.00 94.50 324 ASN A CA 1
ATOM 2487 C C . ASN A 1 324 ? 2.658 8.874 10.691 1.00 94.50 324 ASN A C 1
ATOM 2489 O O . ASN A 1 324 ? 1.703 8.541 11.379 1.00 94.50 324 ASN A O 1
ATOM 2493 N N . GLY A 1 325 ? 2.497 9.405 9.472 1.00 93.69 325 GLY A N 1
ATOM 2494 C CA . GLY A 1 325 ? 1.174 9.582 8.865 1.00 93.69 325 GLY A CA 1
ATOM 2495 C C . GLY A 1 325 ? 0.421 8.262 8.646 1.00 93.69 325 GLY A C 1
ATOM 2496 O O . GLY A 1 325 ? -0.785 8.211 8.868 1.00 93.69 325 GLY A O 1
ATOM 2497 N N . ALA A 1 326 ? 1.114 7.189 8.250 1.00 96.56 326 ALA A N 1
ATOM 2498 C CA . ALA A 1 326 ? 0.506 5.864 8.116 1.00 96.56 326 ALA A CA 1
ATOM 2499 C C . ALA A 1 326 ? 0.119 5.255 9.474 1.00 96.56 326 ALA A C 1
ATOM 2501 O O . ALA A 1 326 ? -0.941 4.644 9.597 1.00 96.56 326 ALA A O 1
ATOM 2502 N N . LEU A 1 327 ? 0.939 5.470 10.507 1.00 97.50 327 LEU A N 1
ATOM 2503 C CA . LEU A 1 327 ? 0.662 5.022 11.874 1.00 97.50 327 LEU A CA 1
ATOM 2504 C C . LEU A 1 327 ? -0.519 5.770 12.507 1.00 97.50 327 LEU A C 1
ATOM 2506 O O . LEU A 1 327 ? -1.371 5.125 13.112 1.00 97.50 327 LEU A O 1
ATOM 2510 N N . ASP A 1 328 ? -0.608 7.092 12.325 1.00 95.62 328 ASP A N 1
ATOM 2511 C CA . ASP A 1 328 ? -1.749 7.898 12.785 1.00 95.62 328 ASP A CA 1
ATOM 2512 C C . ASP A 1 328 ? -3.063 7.381 12.159 1.00 95.62 328 ASP A C 1
ATOM 2514 O O . ASP A 1 328 ? -4.072 7.240 12.851 1.00 95.62 328 ASP A O 1
ATOM 2518 N N . ARG A 1 329 ? -3.042 7.032 10.862 1.00 97.44 329 ARG A N 1
ATOM 2519 C CA . ARG A 1 329 ? -4.201 6.492 10.126 1.00 97.44 329 ARG A CA 1
ATOM 2520 C C . ARG A 1 329 ? -4.549 5.049 10.510 1.00 97.44 329 ARG A C 1
ATOM 2522 O O . ARG A 1 329 ? -5.729 4.735 10.628 1.00 97.44 329 ARG A O 1
ATOM 2529 N N . LEU A 1 330 ? -3.561 4.188 10.776 1.00 98.38 330 LEU A N 1
ATOM 2530 C CA . LEU A 1 330 ? -3.802 2.851 11.340 1.00 98.38 330 LEU A CA 1
ATOM 2531 C C . LEU A 1 330 ? -4.446 2.949 12.733 1.00 98.38 330 LEU A C 1
ATOM 2533 O O . LEU A 1 330 ? -5.465 2.308 12.987 1.00 98.38 330 LEU A O 1
ATOM 2537 N N . GLN A 1 331 ? -3.884 3.785 13.613 1.00 97.94 331 GLN A N 1
ATOM 2538 C CA . GLN A 1 331 ? -4.396 3.996 14.968 1.00 97.94 331 GLN A CA 1
ATOM 2539 C C . GLN A 1 331 ? -5.826 4.544 14.948 1.00 97.94 331 GLN A C 1
ATOM 2541 O O . GLN A 1 331 ? -6.640 4.154 15.783 1.00 97.94 331 GLN A O 1
ATOM 2546 N N . GLU A 1 332 ? -6.159 5.423 14.002 1.00 97.31 332 GLU A N 1
ATOM 2547 C CA . GLU A 1 332 ? -7.524 5.907 13.812 1.00 97.31 332 GLU A CA 1
ATOM 2548 C C . GLU A 1 332 ? -8.507 4.760 13.547 1.00 97.31 332 GLU A C 1
ATOM 2550 O O . GLU A 1 332 ? -9.499 4.651 14.271 1.00 97.31 332 GLU A O 1
ATOM 2555 N N . ILE A 1 333 ? -8.224 3.891 12.568 1.00 98.44 333 ILE A N 1
ATOM 2556 C CA . ILE A 1 333 ? -9.106 2.759 12.243 1.00 98.44 333 ILE A CA 1
ATOM 2557 C C . ILE A 1 333 ? -9.223 1.816 13.447 1.00 98.44 333 ILE A C 1
ATOM 2559 O O . ILE A 1 333 ? -10.333 1.447 13.830 1.00 98.44 333 ILE A O 1
ATOM 2563 N N . GLN A 1 334 ? -8.102 1.488 14.099 1.00 98.44 334 GLN A N 1
ATOM 2564 C CA . GLN A 1 334 ? -8.079 0.638 15.297 1.00 98.44 334 GLN A CA 1
ATOM 2565 C C . GLN A 1 334 ? -8.869 1.235 16.476 1.00 98.44 334 GLN A C 1
ATOM 2567 O O . GLN A 1 334 ? -9.413 0.491 17.288 1.00 98.44 334 GLN A O 1
ATOM 2572 N N . THR A 1 335 ? -8.962 2.564 16.579 1.00 98.06 335 THR A N 1
ATOM 2573 C CA . THR A 1 335 ? -9.683 3.240 17.675 1.00 98.06 335 THR A CA 1
ATOM 2574 C C . THR A 1 335 ? -11.178 3.399 17.390 1.00 98.06 335 THR A C 1
ATOM 2576 O O . THR A 1 335 ? -11.982 3.333 18.315 1.00 98.06 335 THR A O 1
ATOM 2579 N N . ASN A 1 336 ? -11.559 3.635 16.129 1.00 98.06 336 ASN A N 1
ATOM 2580 C CA . ASN A 1 336 ? -12.930 4.008 15.748 1.00 98.06 336 ASN A CA 1
ATOM 2581 C C . ASN A 1 336 ? -13.711 2.885 15.035 1.00 98.06 336 ASN A C 1
ATOM 2583 O O . ASN A 1 336 ? -14.890 3.069 14.713 1.00 98.06 336 ASN A O 1
ATOM 2587 N N . GLU A 1 337 ? -13.055 1.754 14.756 1.00 98.50 337 GLU A N 1
ATOM 2588 C CA . GLU A 1 337 ? -13.558 0.617 13.963 1.00 98.50 337 GLU A CA 1
ATOM 2589 C C . GLU A 1 337 ? -13.969 0.988 12.522 1.00 98.50 337 GLU A C 1
ATOM 2591 O O . GLU A 1 337 ? -14.743 0.281 11.876 1.00 98.50 337 GLU A O 1
ATOM 2596 N N . ARG A 1 338 ? -13.476 2.131 12.027 1.00 98.44 338 ARG A N 1
ATOM 2597 C CA . ARG A 1 338 ? -13.819 2.740 10.734 1.00 98.44 338 ARG A CA 1
ATOM 2598 C C . ARG A 1 338 ? -12.752 3.728 10.286 1.00 98.44 338 ARG A C 1
ATOM 2600 O O . ARG A 1 338 ? -12.032 4.281 11.116 1.00 98.44 338 ARG A O 1
ATOM 2607 N N . ILE A 1 339 ? -12.742 4.042 8.996 1.00 97.38 339 ILE A N 1
ATOM 2608 C CA . ILE A 1 339 ? -12.052 5.226 8.476 1.00 97.38 339 ILE A CA 1
ATOM 2609 C C . ILE A 1 339 ? -12.926 6.449 8.786 1.00 97.38 339 ILE A C 1
ATOM 2611 O O . ILE A 1 339 ? -14.056 6.520 8.324 1.00 97.38 339 ILE A O 1
ATOM 2615 N N . THR A 1 340 ? -12.434 7.412 9.561 1.00 95.06 340 THR A N 1
ATOM 2616 C CA . THR A 1 340 ? -13.121 8.689 9.867 1.00 95.06 340 THR A CA 1
ATOM 2617 C C . THR A 1 340 ? -12.546 9.878 9.094 1.00 95.06 340 THR A C 1
ATOM 2619 O O . THR A 1 340 ? -13.228 10.881 8.904 1.00 95.06 340 THR A O 1
ATOM 2622 N N . GLY A 1 341 ? -11.286 9.786 8.655 1.00 92.31 341 GLY A N 1
ATOM 2623 C CA . GLY A 1 341 ? -10.564 10.866 7.984 1.00 92.31 341 GLY A CA 1
ATOM 2624 C C . GLY A 1 341 ? -9.766 11.789 8.917 1.00 92.31 341 GLY A C 1
ATOM 2625 O O . GLY A 1 341 ? -8.977 12.594 8.426 1.00 92.31 341 GLY A O 1
ATOM 2626 N N . ALA A 1 342 ? -9.903 11.680 10.241 1.00 90.81 342 ALA A N 1
ATOM 2627 C CA . ALA A 1 342 ? -9.329 12.628 11.203 1.00 90.81 342 ALA A CA 1
ATOM 2628 C C . ALA A 1 342 ? -7.788 12.757 11.136 1.00 90.81 342 ALA A C 1
ATOM 2630 O O . ALA A 1 342 ? -7.245 13.862 11.229 1.00 90.81 342 ALA A O 1
ATOM 2631 N N . ALA A 1 343 ? -7.074 11.652 10.925 1.00 92.00 343 ALA A N 1
ATOM 2632 C CA . ALA A 1 343 ? -5.620 11.562 10.815 1.00 92.00 343 ALA A CA 1
ATOM 2633 C C . ALA A 1 343 ? -5.079 12.058 9.463 1.00 92.00 343 ALA A C 1
ATOM 2635 O O . ALA A 1 343 ? -3.895 12.385 9.358 1.00 92.00 343 ALA A O 1
ATOM 2636 N N . TRP A 1 344 ? -5.935 12.205 8.443 1.00 86.75 344 TRP A N 1
ATOM 2637 C CA . TRP A 1 344 ? -5.594 12.946 7.221 1.00 86.75 344 TRP A CA 1
ATOM 2638 C C . TRP A 1 344 ? -5.464 14.459 7.497 1.00 86.75 344 TRP A C 1
ATOM 2640 O O . TRP A 1 344 ? -4.688 15.145 6.831 1.00 86.75 344 TRP A O 1
ATOM 2650 N N . ARG A 1 345 ? -6.114 14.958 8.565 1.00 69.50 345 ARG A N 1
ATOM 2651 C CA . ARG A 1 345 ? -6.227 16.388 8.938 1.00 69.50 345 ARG A CA 1
ATOM 2652 C C . ARG A 1 345 ? -6.990 17.182 7.842 1.00 69.50 345 ARG A C 1
ATOM 2654 O O . ARG A 1 345 ? -7.548 16.536 6.961 1.00 69.50 345 ARG A O 1
ATOM 2661 N N . PRO A 1 346 ? -7.173 18.526 7.902 1.00 49.94 346 PRO A N 1
ATOM 2662 C CA . PRO A 1 346 ? -8.222 19.186 7.116 1.00 49.94 346 PRO A CA 1
ATOM 2663 C C . PRO A 1 346 ? -7.865 19.290 5.624 1.00 49.94 346 PRO A C 1
ATOM 2665 O O . PRO A 1 346 ? -7.299 20.278 5.160 1.00 49.94 346 PRO A O 1
ATOM 2668 N N . GLY A 1 347 ? -8.242 18.245 4.899 1.00 53.12 347 GLY A N 1
ATOM 2669 C CA . GLY A 1 347 ? -8.353 18.120 3.454 1.00 53.12 347 GLY A CA 1
ATOM 2670 C C . GLY A 1 347 ? -9.485 17.129 3.178 1.00 53.12 347 GLY A C 1
ATOM 2671 O O . GLY A 1 347 ? -9.736 16.229 3.981 1.00 53.12 347 GLY A O 1
ATOM 2672 N N . GLU A 1 348 ? -10.221 17.319 2.092 1.00 61.34 348 GLU A N 1
ATOM 2673 C CA . GLU A 1 348 ? -11.450 16.562 1.849 1.00 61.34 348 GLU A CA 1
ATOM 2674 C C . GLU A 1 348 ? -11.144 15.133 1.357 1.00 61.34 348 GLU A C 1
ATOM 2676 O O . GLU A 1 348 ? -10.263 14.920 0.516 1.00 61.34 348 GLU A O 1
ATOM 2681 N N . ILE A 1 349 ? -11.908 14.151 1.850 1.00 69.00 349 ILE A N 1
ATOM 2682 C CA . ILE A 1 349 ? -12.072 12.847 1.190 1.00 69.00 349 ILE A CA 1
ATOM 2683 C C . ILE A 1 349 ? -13.187 13.049 0.162 1.00 69.00 349 ILE A C 1
ATOM 2685 O O . ILE A 1 349 ? -14.359 13.114 0.531 1.00 69.00 349 ILE A O 1
ATOM 2689 N N . ILE A 1 350 ? -12.825 13.220 -1.109 1.00 52.91 350 ILE A N 1
ATOM 2690 C CA . ILE A 1 350 ? -13.779 13.603 -2.160 1.00 52.91 350 ILE A CA 1
ATOM 2691 C C . ILE A 1 350 ? -14.236 12.359 -2.940 1.00 52.91 350 ILE A C 1
ATOM 2693 O O . ILE A 1 350 ? -13.389 11.515 -3.243 1.00 52.91 350 ILE A O 1
ATOM 2697 N N . PRO A 1 351 ? -15.535 12.244 -3.284 1.00 54.88 351 PRO A N 1
ATOM 2698 C CA . PRO A 1 351 ? -15.990 11.319 -4.319 1.00 54.88 351 PRO A CA 1
ATOM 2699 C C . PRO A 1 351 ? -15.271 11.530 -5.660 1.00 54.88 351 PRO A C 1
ATOM 2701 O O . PRO A 1 351 ? -14.739 12.609 -5.934 1.00 54.88 351 PRO A O 1
ATOM 2704 N N . TYR A 1 352 ? -15.314 10.503 -6.506 1.00 53.66 352 TYR A N 1
ATOM 2705 C CA . TYR A 1 352 ? -15.032 10.625 -7.938 1.00 53.66 352 TYR A CA 1
ATOM 2706 C C . TYR A 1 352 ? -16.311 10.920 -8.730 1.00 53.66 352 TYR A C 1
ATOM 2708 O O . TYR A 1 352 ? -17.384 10.445 -8.297 1.00 53.66 352 TYR A O 1
#